Protein AF-T0RRF9-F1 (afdb_monomer)

Structure (mmCIF, N/CA/C/O backbone):
data_AF-T0RRF9-F1
#
_entry.id   AF-T0RRF9-F1
#
loop_
_atom_site.group_PDB
_atom_site.id
_atom_site.type_symbol
_atom_site.label_atom_id
_atom_site.label_alt_id
_atom_site.label_comp_id
_atom_site.label_asym_id
_atom_site.label_entity_id
_atom_site.label_seq_id
_atom_site.pdbx_PDB_ins_code
_atom_site.Cartn_x
_atom_site.Cartn_y
_atom_site.Cartn_z
_atom_site.occupancy
_atom_site.B_iso_or_equiv
_atom_site.auth_seq_id
_atom_site.auth_comp_id
_atom_site.auth_asym_id
_atom_site.auth_atom_id
_atom_site.pdbx_PDB_model_num
ATOM 1 N N . MET A 1 1 ? 44.063 -7.168 -18.906 1.00 53.38 1 MET A N 1
ATOM 2 C CA . MET A 1 1 ? 43.928 -6.660 -17.525 1.00 53.38 1 MET A CA 1
ATOM 3 C C . MET A 1 1 ? 43.542 -5.184 -17.446 1.00 53.38 1 MET A C 1
ATOM 5 O O . MET A 1 1 ? 42.476 -4.921 -16.920 1.00 53.38 1 MET A O 1
ATOM 9 N N . TYR A 1 2 ? 44.285 -4.214 -18.003 1.00 51.31 2 TYR A N 1
ATOM 10 C CA . TYR A 1 2 ? 43.822 -2.803 -18.000 1.00 51.31 2 TYR A CA 1
ATOM 11 C C . TYR A 1 2 ? 42.617 -2.518 -18.924 1.00 51.31 2 TYR A C 1
ATOM 13 O O . TYR A 1 2 ? 41.850 -1.590 -18.680 1.00 51.31 2 TYR A O 1
ATOM 21 N N . ARG A 1 3 ? 42.414 -3.337 -19.964 1.00 52.84 3 ARG A N 1
ATOM 22 C CA . ARG A 1 3 ? 41.321 -3.188 -20.942 1.00 52.84 3 ARG A CA 1
ATOM 23 C C . ARG A 1 3 ? 39.944 -3.579 -20.382 1.00 52.84 3 ARG A C 1
ATOM 25 O O . ARG A 1 3 ? 38.943 -2.999 -20.783 1.00 52.84 3 ARG A O 1
ATOM 32 N N . ASP A 1 4 ? 39.905 -4.495 -19.416 1.00 58.00 4 ASP A N 1
ATOM 33 C CA . ASP A 1 4 ? 38.660 -4.997 -18.815 1.00 58.00 4 ASP A CA 1
ATOM 34 C C . ASP A 1 4 ? 38.106 -4.025 -17.763 1.00 58.00 4 ASP A C 1
ATOM 36 O O . ASP A 1 4 ? 36.900 -3.882 -17.598 1.00 58.00 4 ASP A O 1
ATOM 40 N N . ILE A 1 5 ? 38.991 -3.271 -17.109 1.00 55.78 5 ILE A N 1
ATOM 41 C CA . ILE A 1 5 ? 38.645 -2.256 -16.105 1.00 55.78 5 ILE A CA 1
ATOM 42 C C . ILE A 1 5 ? 37.980 -1.041 -16.759 1.00 55.78 5 ILE A C 1
ATOM 44 O O . ILE A 1 5 ? 37.039 -0.480 -16.203 1.00 55.78 5 ILE A O 1
ATOM 48 N N . ALA A 1 6 ? 38.417 -0.665 -17.964 1.00 54.97 6 ALA A N 1
ATOM 49 C CA . ALA A 1 6 ? 37.750 0.364 -18.758 1.00 54.97 6 ALA A CA 1
ATOM 50 C C . ALA A 1 6 ? 36.332 -0.071 -19.172 1.00 54.97 6 ALA A C 1
ATOM 52 O O . ALA A 1 6 ? 35.403 0.723 -19.097 1.00 54.97 6 ALA A O 1
ATOM 53 N N . LEU A 1 7 ? 36.157 -1.350 -19.517 1.00 53.75 7 LEU A N 1
ATOM 54 C CA . LEU A 1 7 ? 34.867 -1.943 -19.88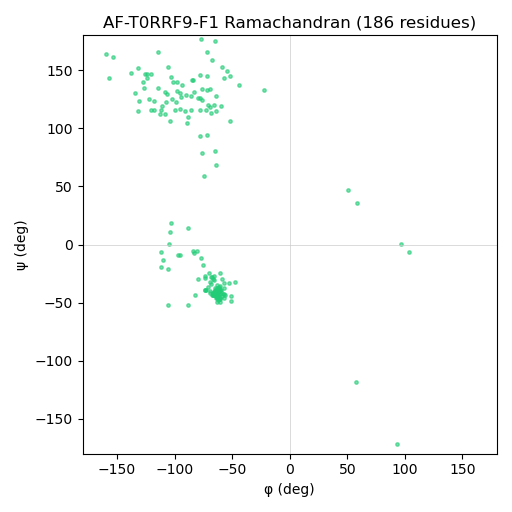7 1.00 53.75 7 LEU A CA 1
ATOM 55 C C . LEU A 1 7 ? 33.907 -2.046 -18.686 1.00 53.75 7 LEU A C 1
ATOM 57 O O . LEU A 1 7 ? 32.696 -1.907 -18.837 1.00 53.75 7 LEU A O 1
ATOM 61 N N . LEU A 1 8 ? 34.447 -2.247 -17.481 1.00 56.12 8 LEU A N 1
ATOM 62 C CA . LEU A 1 8 ? 33.684 -2.217 -16.230 1.00 56.12 8 LEU A CA 1
ATOM 63 C C . LEU A 1 8 ? 33.287 -0.790 -15.827 1.00 56.12 8 LEU A C 1
ATOM 65 O O . LEU A 1 8 ? 32.153 -0.586 -15.397 1.00 56.12 8 LEU A O 1
ATOM 69 N N . LYS A 1 9 ? 34.168 0.202 -16.023 1.00 54.50 9 LYS A N 1
ATOM 70 C CA . LYS A 1 9 ? 33.823 1.625 -15.849 1.00 54.50 9 LYS A CA 1
ATOM 71 C C . LYS A 1 9 ? 32.730 2.075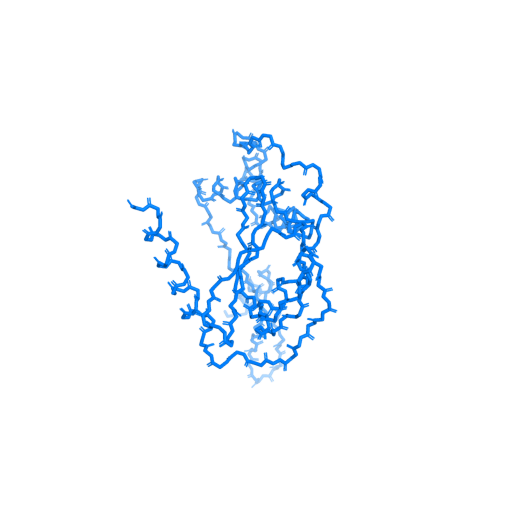 -16.822 1.00 54.50 9 LYS A C 1
ATOM 73 O O . LYS A 1 9 ? 31.814 2.776 -16.409 1.00 54.50 9 LYS A O 1
ATOM 78 N N . ASP A 1 10 ? 32.788 1.626 -18.076 1.00 51.16 10 ASP A N 1
ATOM 79 C CA . ASP A 1 10 ? 31.794 1.946 -19.115 1.00 51.16 10 ASP A CA 1
ATOM 80 C C . ASP A 1 10 ? 30.402 1.357 -18.804 1.00 51.16 10 ASP A C 1
ATOM 82 O O . ASP A 1 10 ? 29.373 1.926 -19.154 1.00 51.16 10 ASP A O 1
ATOM 86 N N . LYS A 1 11 ? 30.358 0.256 -18.040 1.00 50.25 11 LYS A N 1
ATOM 87 C CA . LYS A 1 11 ? 29.130 -0.345 -17.487 1.00 50.25 11 LYS A CA 1
ATOM 88 C C . LYS A 1 11 ? 28.725 0.215 -16.115 1.00 50.25 11 LYS A C 1
ATOM 90 O O . LYS A 1 11 ? 27.877 -0.367 -15.442 1.00 50.25 11 LYS A O 1
ATOM 95 N N . GLY A 1 12 ? 29.316 1.340 -15.711 1.00 45.75 12 GLY A N 1
ATOM 96 C CA . GLY A 1 12 ? 28.919 2.115 -14.539 1.00 45.75 12 GLY A CA 1
ATOM 97 C C . GLY A 1 12 ? 29.719 1.851 -13.263 1.00 45.75 12 GLY A C 1
ATOM 98 O O . GLY A 1 12 ? 29.451 2.500 -12.260 1.00 45.75 12 GLY A O 1
ATOM 99 N N . ALA A 1 13 ? 30.715 0.960 -13.253 1.00 52.38 13 ALA A N 1
ATOM 100 C CA . ALA A 1 13 ? 31.482 0.701 -12.035 1.00 52.38 13 ALA A CA 1
ATOM 101 C C . ALA A 1 13 ? 32.359 1.911 -11.648 1.00 52.38 13 ALA A C 1
ATOM 103 O O . ALA A 1 13 ? 33.286 2.287 -12.370 1.00 52.38 13 ALA A O 1
ATOM 104 N N . GLU A 1 14 ? 32.115 2.499 -10.474 1.00 46.28 14 GLU A N 1
ATOM 105 C CA . GLU A 1 14 ? 32.962 3.557 -9.916 1.00 46.28 14 GLU A CA 1
ATOM 106 C C . GLU A 1 14 ? 34.231 2.933 -9.309 1.00 46.28 14 GLU A C 1
ATOM 108 O O . GLU A 1 14 ? 34.246 2.452 -8.177 1.00 46.28 14 GLU A O 1
ATOM 113 N N . ILE A 1 15 ? 35.297 2.876 -10.112 1.00 54.97 15 ILE A N 1
ATOM 114 C CA . ILE A 1 15 ? 36.574 2.263 -9.726 1.00 54.97 15 ILE A CA 1
ATOM 115 C C . ILE A 1 15 ? 37.596 3.366 -9.417 1.00 54.97 15 ILE A C 1
ATOM 117 O O . ILE A 1 15 ? 38.134 4.002 -10.336 1.00 54.97 15 ILE A O 1
ATOM 121 N N . ILE A 1 16 ? 37.887 3.562 -8.128 1.00 54.44 16 ILE A N 1
ATOM 122 C CA . ILE A 1 16 ? 39.030 4.348 -7.638 1.00 54.44 16 ILE A CA 1
ATOM 123 C C . ILE A 1 16 ? 40.210 3.383 -7.481 1.00 54.44 16 ILE A C 1
ATOM 125 O O . ILE A 1 16 ? 40.060 2.320 -6.881 1.00 54.44 16 ILE A O 1
ATOM 129 N N . GLY A 1 17 ? 41.366 3.722 -8.053 1.00 52.41 17 GLY A N 1
ATOM 130 C CA . GLY A 1 17 ? 42.575 2.906 -7.954 1.00 52.41 17 GLY A CA 1
ATOM 131 C C . GLY A 1 17 ? 43.768 3.759 -7.550 1.00 52.41 17 GLY A C 1
ATOM 132 O O . GLY A 1 17 ? 44.080 4.724 -8.244 1.00 52.41 17 GLY A O 1
ATOM 133 N N . GLU A 1 18 ? 44.434 3.385 -6.458 1.00 45.47 18 GLU A N 1
ATOM 134 C CA . GLU A 1 18 ? 45.764 3.886 -6.102 1.00 45.47 18 GLU A CA 1
ATOM 135 C C . GLU A 1 18 ? 46.832 2.843 -6.476 1.00 45.47 18 GLU A C 1
ATOM 137 O O . GLU A 1 18 ? 46.605 1.637 -6.299 1.00 45.47 18 GLU A O 1
ATOM 142 N N . PRO A 1 19 ? 47.998 3.263 -7.004 1.00 41.81 19 PRO A N 1
ATOM 143 C CA . PRO A 1 19 ? 49.066 2.335 -7.361 1.00 41.81 19 PRO A CA 1
ATOM 144 C C . PRO A 1 19 ? 49.539 1.541 -6.132 1.00 41.81 19 PRO A C 1
ATOM 146 O O . PRO A 1 19 ? 50.029 2.119 -5.170 1.00 41.81 19 PRO A O 1
ATOM 149 N N . GLY A 1 20 ? 49.413 0.210 -6.178 1.00 53.25 20 GLY A N 1
ATOM 150 C CA . GLY A 1 20 ? 49.949 -0.705 -5.159 1.00 53.25 20 GLY A CA 1
ATOM 151 C C . GLY A 1 20 ? 48.943 -1.294 -4.159 1.00 53.25 20 GLY A C 1
ATOM 152 O O . GLY A 1 20 ? 49.333 -2.181 -3.408 1.00 53.25 20 GLY A O 1
ATOM 153 N N . ILE A 1 21 ? 47.669 -0.872 -4.164 1.00 55.94 21 ILE A N 1
ATOM 154 C CA . ILE A 1 21 ? 46.658 -1.327 -3.175 1.00 55.94 21 ILE A CA 1
ATOM 155 C C . ILE A 1 21 ? 45.547 -2.203 -3.801 1.00 55.94 21 ILE A C 1
ATOM 157 O O . ILE A 1 21 ? 44.915 -2.999 -3.109 1.00 55.94 21 ILE A O 1
ATOM 161 N N . GLY A 1 22 ? 45.348 -2.146 -5.122 1.00 58.69 22 GLY A N 1
ATOM 162 C CA . GLY A 1 22 ? 44.283 -2.882 -5.819 1.00 58.69 22 GLY A CA 1
ATOM 163 C C . GLY A 1 22 ? 43.001 -2.058 -5.998 1.00 58.69 22 GLY A C 1
ATOM 164 O O . GLY A 1 22 ? 42.993 -0.849 -5.781 1.00 58.69 22 GLY A O 1
ATOM 165 N N . TYR A 1 23 ? 41.923 -2.698 -6.461 1.00 56.12 23 TYR A N 1
ATOM 166 C CA . TYR A 1 23 ? 40.653 -2.042 -6.799 1.00 56.12 23 TYR A CA 1
ATOM 167 C C . TYR A 1 23 ? 39.573 -2.380 -5.766 1.00 56.12 23 TYR A C 1
ATOM 169 O O . TYR A 1 23 ? 39.358 -3.554 -5.470 1.00 56.12 23 TYR A O 1
ATOM 177 N N . ILE A 1 24 ? 38.863 -1.370 -5.252 1.00 52.16 24 ILE A N 1
ATOM 178 C CA . ILE A 1 24 ? 37.736 -1.554 -4.323 1.00 52.16 24 ILE A CA 1
ATOM 179 C C . ILE A 1 24 ? 36.443 -1.165 -5.039 1.00 52.16 24 ILE A C 1
ATOM 181 O O . ILE A 1 24 ? 36.277 -0.021 -5.459 1.00 52.16 24 ILE A O 1
ATOM 185 N N . LEU A 1 25 ? 35.521 -2.119 -5.162 1.00 49.06 25 LEU A N 1
ATOM 186 C CA . LEU A 1 25 ? 34.180 -1.898 -5.698 1.00 49.06 25 LEU A CA 1
ATOM 187 C C . LEU A 1 25 ? 33.248 -1.548 -4.529 1.00 49.06 25 LEU A C 1
ATOM 189 O O . LEU A 1 25 ? 33.045 -2.370 -3.635 1.00 49.06 25 LEU A O 1
ATOM 193 N N . ARG A 1 26 ? 32.704 -0.325 -4.489 1.00 47.69 26 ARG A N 1
ATOM 194 C CA . ARG A 1 26 ? 31.699 0.041 -3.475 1.00 47.69 26 ARG A CA 1
ATOM 195 C C . ARG A 1 26 ? 30.345 -0.577 -3.852 1.00 47.69 26 ARG A C 1
ATOM 197 O O . ARG A 1 26 ? 29.937 -0.443 -5.005 1.00 47.69 26 ARG A O 1
ATOM 204 N N . PRO A 1 27 ? 29.616 -1.215 -2.921 1.00 39.84 27 PRO A N 1
ATOM 205 C CA . PRO A 1 27 ? 28.278 -1.721 -3.200 1.00 39.84 27 PRO A CA 1
ATOM 206 C C . PRO A 1 27 ? 27.285 -0.554 -3.314 1.00 39.84 27 PRO A C 1
ATOM 208 O O . PRO A 1 27 ? 26.746 -0.068 -2.324 1.00 39.84 27 PRO A O 1
ATOM 211 N N . GLY A 1 28 ? 27.055 -0.096 -4.542 1.00 46.06 28 GLY A N 1
ATOM 212 C CA . GLY A 1 28 ? 25.814 0.552 -4.962 1.00 46.06 28 GLY A CA 1
ATOM 213 C C . GLY A 1 28 ? 25.001 -0.454 -5.776 1.00 46.06 28 GLY A C 1
ATOM 214 O O . GLY A 1 28 ? 25.589 -1.281 -6.471 1.00 46.06 28 GLY A O 1
ATOM 215 N N . PHE A 1 29 ? 23.670 -0.440 -5.662 1.00 44.12 29 PHE A N 1
ATOM 216 C CA . PHE A 1 29 ? 22.775 -1.362 -6.374 1.00 44.12 29 PHE A CA 1
ATOM 217 C C . PHE A 1 29 ? 22.840 -1.138 -7.895 1.00 44.12 29 PHE A C 1
ATOM 219 O O . PHE A 1 29 ? 21.978 -0.482 -8.476 1.00 44.12 29 PHE A O 1
ATOM 226 N N . PHE A 1 30 ? 23.860 -1.685 -8.551 1.00 43.12 30 PHE A N 1
ATOM 227 C CA . PHE A 1 30 ? 23.841 -1.890 -9.990 1.00 43.12 30 PHE A CA 1
ATOM 228 C C . PHE A 1 30 ? 22.887 -3.037 -10.270 1.00 43.12 30 PHE A C 1
ATOM 230 O O . PHE A 1 30 ? 23.112 -4.169 -9.843 1.00 43.12 30 PHE A O 1
ATOM 237 N N . ILE A 1 31 ? 21.803 -2.734 -10.975 1.00 44.03 31 ILE A N 1
ATOM 238 C CA . ILE A 1 31 ? 20.982 -3.767 -11.586 1.00 44.03 31 ILE A CA 1
ATOM 239 C C . ILE A 1 31 ? 21.858 -4.358 -12.706 1.00 44.03 31 ILE A C 1
ATOM 241 O O . ILE A 1 31 ? 22.194 -3.617 -13.634 1.00 44.03 31 ILE A O 1
ATOM 245 N N . PRO A 1 32 ? 22.306 -5.631 -12.623 1.00 52.25 32 PRO A N 1
ATOM 246 C CA . PRO A 1 32 ? 22.996 -6.265 -13.747 1.00 52.25 32 PRO A CA 1
ATOM 247 C C . PRO A 1 32 ? 22.096 -6.151 -14.983 1.00 52.25 32 PRO A C 1
ATOM 249 O O . PRO A 1 32 ? 20.881 -6.122 -14.800 1.00 52.25 32 PRO A O 1
ATOM 252 N N . PRO A 1 33 ? 22.627 -6.061 -16.217 1.00 56.31 33 PRO A N 1
ATOM 253 C CA . PRO A 1 33 ? 21.786 -5.931 -17.406 1.00 56.31 33 PRO A CA 1
ATOM 254 C C . PRO A 1 33 ? 20.729 -7.042 -17.407 1.00 56.31 33 PRO A C 1
ATOM 256 O O . PRO A 1 33 ? 21.054 -8.216 -17.590 1.00 56.31 33 PRO A O 1
ATOM 259 N N . LEU A 1 34 ? 19.481 -6.667 -17.111 1.00 63.69 34 LEU A N 1
ATOM 260 C CA . LEU A 1 34 ? 18.363 -7.594 -17.025 1.00 63.69 34 LEU A CA 1
ATOM 261 C C . LEU A 1 34 ? 17.937 -7.900 -18.454 1.00 63.69 34 LEU A C 1
ATOM 263 O O . LEU A 1 34 ? 17.516 -7.011 -19.194 1.00 63.69 34 LEU A O 1
ATOM 267 N N . MET A 1 35 ? 18.092 -9.158 -18.847 1.00 68.81 35 MET A N 1
ATOM 268 C CA . MET A 1 35 ? 17.554 -9.667 -20.099 1.00 68.81 35 MET A CA 1
ATOM 269 C C . MET A 1 35 ? 16.145 -10.163 -19.801 1.00 68.81 35 MET A C 1
ATOM 271 O O . MET A 1 35 ? 16.000 -11.204 -19.168 1.00 68.81 35 MET A O 1
ATOM 275 N N . PHE A 1 36 ? 15.135 -9.402 -20.220 1.00 78.69 36 PHE A N 1
ATOM 276 C CA . PHE A 1 36 ? 13.741 -9.825 -20.137 1.00 78.69 36 PHE A CA 1
ATOM 277 C C . PHE A 1 36 ? 13.314 -10.491 -21.444 1.00 78.69 36 PHE A C 1
ATOM 279 O O . PHE A 1 36 ? 13.629 -9.988 -22.528 1.00 78.69 36 PHE A O 1
ATOM 286 N N . ASN A 1 37 ? 12.585 -11.597 -21.350 1.00 82.25 37 ASN A N 1
ATOM 287 C CA . ASN A 1 37 ? 11.832 -12.128 -22.483 1.00 82.25 37 ASN A CA 1
ATOM 288 C C . ASN A 1 37 ? 10.541 -11.314 -22.716 1.00 82.25 37 ASN A C 1
ATOM 290 O O . ASN A 1 37 ? 10.245 -10.360 -21.991 1.00 82.25 37 ASN A O 1
ATOM 294 N N . GLN A 1 38 ? 9.786 -11.654 -23.762 1.00 79.44 38 GLN A N 1
ATOM 295 C CA . GLN A 1 38 ? 8.591 -10.894 -24.131 1.00 79.44 38 GLN A CA 1
ATOM 296 C C . GLN A 1 38 ? 7.502 -10.989 -23.054 1.00 79.44 38 GLN A C 1
ATOM 298 O O . GLN A 1 38 ? 6.924 -9.972 -22.681 1.00 79.44 38 GLN A O 1
ATOM 303 N N . GLU A 1 39 ? 7.260 -12.181 -22.513 1.00 83.44 39 GLU A N 1
ATOM 304 C CA . GLU A 1 39 ? 6.260 -12.421 -21.475 1.00 83.44 39 GLU A CA 1
ATOM 305 C C . GLU A 1 39 ? 6.583 -11.673 -20.170 1.00 83.44 39 GLU A C 1
ATOM 307 O O . GLU A 1 39 ? 5.689 -11.146 -19.508 1.00 83.44 39 GLU A O 1
ATOM 312 N N . GLU A 1 40 ? 7.862 -11.579 -19.805 1.00 86.88 40 GLU A N 1
ATOM 313 C CA . GLU A 1 40 ? 8.338 -10.817 -18.648 1.00 86.88 40 GLU A CA 1
ATOM 314 C C . GLU A 1 40 ? 8.129 -9.313 -18.841 1.00 86.88 40 GLU A C 1
ATOM 316 O O . GLU A 1 40 ? 7.674 -8.632 -17.919 1.00 86.88 40 GLU A O 1
ATOM 321 N N . LEU A 1 41 ? 8.409 -8.788 -20.038 1.00 83.81 41 LEU A N 1
ATOM 322 C CA . LEU A 1 41 ? 8.136 -7.387 -20.364 1.00 83.81 41 LEU A CA 1
ATOM 323 C C . LEU A 1 41 ? 6.639 -7.090 -20.318 1.00 83.81 41 LEU A C 1
ATOM 325 O O . LEU A 1 41 ? 6.234 -6.101 -19.705 1.00 83.81 41 LEU A O 1
ATOM 329 N N . ASP A 1 42 ? 5.822 -7.959 -20.906 1.00 84.69 42 ASP A N 1
ATOM 330 C CA . ASP A 1 42 ? 4.367 -7.843 -20.895 1.00 84.69 42 ASP A CA 1
ATOM 331 C C . ASP A 1 42 ? 3.823 -7.843 -19.456 1.00 84.69 42 ASP A C 1
ATOM 333 O O . ASP A 1 42 ? 3.011 -6.984 -19.094 1.00 84.69 42 ASP A O 1
ATOM 337 N N . ALA A 1 43 ? 4.326 -8.739 -18.599 1.00 89.69 43 ALA A N 1
ATOM 338 C CA . ALA A 1 43 ? 3.961 -8.808 -17.186 1.00 89.69 43 ALA A CA 1
ATOM 339 C C . ALA A 1 43 ? 4.360 -7.538 -16.415 1.00 89.69 43 ALA A C 1
ATOM 341 O O . ALA A 1 43 ? 3.564 -7.010 -15.632 1.00 89.69 43 ALA A O 1
ATOM 342 N N . ILE A 1 44 ? 5.565 -7.012 -16.654 1.00 89.31 44 ILE A N 1
ATOM 343 C CA . ILE A 1 44 ? 6.042 -5.768 -16.036 1.00 89.31 44 ILE A CA 1
ATOM 344 C C . ILE A 1 44 ? 5.176 -4.587 -16.473 1.00 89.31 44 ILE A C 1
ATOM 346 O O . ILE A 1 44 ? 4.716 -3.821 -15.626 1.00 89.31 44 ILE A O 1
ATOM 350 N N . VAL A 1 45 ? 4.928 -4.433 -17.776 1.00 87.56 45 VAL A N 1
ATOM 351 C CA . VAL A 1 45 ? 4.118 -3.333 -18.315 1.00 87.56 45 VAL A CA 1
ATOM 352 C C . VAL A 1 45 ? 2.701 -3.394 -17.750 1.00 87.56 45 VAL A C 1
ATOM 354 O O . VAL A 1 45 ? 2.197 -2.380 -17.263 1.00 87.56 45 VAL A O 1
ATOM 357 N N . LEU A 1 46 ? 2.075 -4.573 -17.748 1.00 90.25 46 LEU A N 1
ATOM 358 C CA . LEU A 1 46 ? 0.733 -4.757 -17.199 1.00 90.25 46 LEU A CA 1
ATOM 359 C C . LEU A 1 46 ? 0.689 -4.450 -15.693 1.00 90.25 46 LEU A C 1
ATOM 361 O O . LEU A 1 46 ? -0.212 -3.747 -15.234 1.00 90.25 46 LEU A O 1
ATOM 365 N N . GLY A 1 47 ? 1.682 -4.913 -14.930 1.00 92.50 47 GLY A N 1
ATOM 366 C CA . GLY A 1 47 ? 1.797 -4.646 -13.496 1.00 92.50 47 GLY A CA 1
ATOM 367 C C . GLY A 1 47 ? 1.996 -3.163 -13.178 1.00 92.50 47 GLY A C 1
ATOM 368 O O . GLY A 1 47 ? 1.319 -2.618 -12.306 1.00 92.50 47 GLY A O 1
ATOM 369 N N . LEU A 1 48 ? 2.868 -2.472 -13.916 1.00 92.12 48 LEU A N 1
ATOM 370 C CA . LEU A 1 48 ? 3.097 -1.035 -13.742 1.00 92.12 48 LEU A CA 1
ATOM 371 C C . LEU A 1 48 ? 1.859 -0.215 -14.106 1.00 92.12 48 LEU A C 1
ATOM 373 O O . LEU A 1 48 ? 1.513 0.697 -13.359 1.00 92.12 48 LEU A O 1
ATOM 377 N N . GLN A 1 49 ? 1.148 -0.564 -15.184 1.00 89.62 49 GLN A N 1
ATOM 378 C CA . GLN A 1 49 ? -0.140 0.057 -15.507 1.00 89.62 49 GLN A CA 1
ATOM 379 C C . GLN A 1 49 ? -1.170 -0.171 -14.395 1.00 89.62 49 GLN A C 1
ATOM 381 O O . GLN A 1 49 ? -1.930 0.738 -14.060 1.00 89.62 49 GLN A O 1
ATOM 386 N N . TRP A 1 50 ? -1.194 -1.364 -13.797 1.00 91.75 50 TRP A N 1
ATOM 387 C CA . TRP A 1 50 ? -2.110 -1.667 -12.703 1.00 91.75 50 TRP A CA 1
ATOM 388 C C . TRP A 1 50 ? -1.809 -0.802 -11.480 1.00 91.75 50 TRP A C 1
ATOM 390 O O . TRP A 1 50 ? -2.719 -0.194 -10.924 1.00 91.75 50 TRP A O 1
ATOM 400 N N . VAL A 1 51 ? -0.535 -0.670 -11.098 1.00 92.75 51 VAL A N 1
ATOM 401 C CA . VAL A 1 51 ? -0.120 0.217 -9.999 1.00 92.75 51 VAL A CA 1
ATOM 402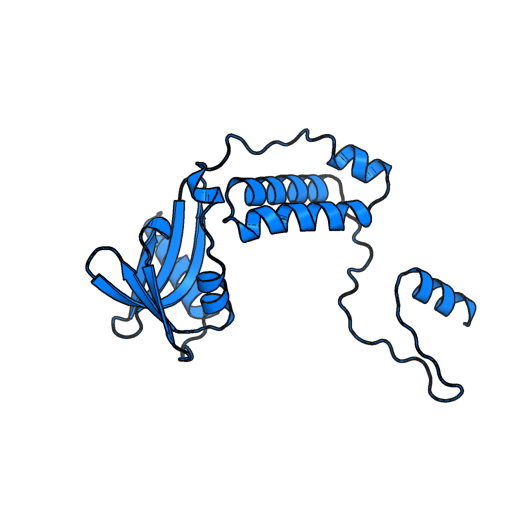 C C . VAL A 1 51 ? -0.401 1.679 -10.337 1.00 92.75 51 VAL A C 1
ATOM 404 O O . VAL A 1 51 ? -0.873 2.415 -9.475 1.00 92.75 51 VAL A O 1
ATOM 407 N N . GLN A 1 52 ? -0.180 2.103 -11.583 1.00 89.50 52 GLN A N 1
ATOM 408 C CA . GLN A 1 52 ? -0.508 3.455 -12.030 1.00 89.50 52 GLN A CA 1
ATOM 409 C C . GLN A 1 52 ? -1.987 3.770 -11.800 1.00 89.50 52 GLN A C 1
ATOM 411 O O . GLN A 1 52 ? -2.310 4.853 -11.313 1.00 89.50 52 GLN A O 1
ATOM 416 N N . GLN A 1 53 ? -2.868 2.818 -12.120 1.00 87.81 53 GLN A N 1
ATOM 417 C CA . GLN A 1 53 ? -4.308 3.008 -12.020 1.00 87.81 53 GLN A CA 1
ATOM 418 C C . GLN A 1 53 ? -4.858 2.795 -10.611 1.00 87.81 53 GLN A C 1
ATOM 420 O O . GLN A 1 53 ? -5.688 3.590 -10.197 1.00 87.81 53 GLN A O 1
ATOM 425 N N . TYR A 1 54 ? -4.432 1.759 -9.883 1.00 88.94 54 TYR A N 1
ATOM 426 C CA . TYR A 1 54 ? -5.054 1.319 -8.623 1.00 88.94 54 TYR A CA 1
ATOM 427 C C . TYR A 1 54 ? -4.199 1.569 -7.369 1.00 88.94 54 TYR A C 1
ATOM 429 O O . TYR A 1 54 ? -4.719 1.529 -6.246 1.00 88.94 54 TYR A O 1
ATOM 437 N N . GLY A 1 55 ? -2.912 1.887 -7.534 1.00 90.81 55 GLY A N 1
ATOM 438 C CA . GLY A 1 55 ? -2.023 2.332 -6.459 1.00 90.81 55 GLY A CA 1
ATOM 439 C C . GLY A 1 55 ? -2.410 3.703 -5.901 1.00 90.81 55 GLY A C 1
ATOM 440 O O . GLY A 1 55 ? -3.148 4.465 -6.525 1.00 90.81 55 GLY A O 1
ATOM 441 N N . ASP A 1 56 ? -1.976 3.997 -4.675 1.00 92.19 56 ASP A N 1
ATOM 442 C CA . ASP A 1 56 ? -2.128 5.328 -4.075 1.00 92.19 56 ASP A CA 1
ATOM 443 C C . ASP A 1 56 ? -1.173 6.333 -4.733 1.00 92.19 56 ASP A C 1
ATOM 445 O O . ASP A 1 56 ? -0.243 5.939 -5.437 1.00 92.19 56 ASP A O 1
ATOM 449 N N . ALA A 1 57 ? -1.384 7.630 -4.506 1.00 91.88 57 ALA A N 1
ATOM 450 C CA . ALA A 1 57 ? -0.751 8.690 -5.290 1.00 91.88 57 ALA A CA 1
ATOM 451 C C . ALA A 1 57 ? 0.791 8.552 -5.417 1.00 91.88 57 ALA A C 1
ATOM 453 O O . ALA A 1 57 ? 1.307 8.570 -6.544 1.00 91.88 57 ALA A O 1
ATOM 454 N N . PRO A 1 58 ? 1.549 8.326 -4.322 1.00 94.44 58 PRO A N 1
ATOM 455 C CA . PRO A 1 58 ? 2.980 8.029 -4.394 1.00 94.44 58 PRO A CA 1
ATOM 456 C C . PRO A 1 58 ? 3.341 6.802 -5.240 1.00 94.44 58 PRO A C 1
ATOM 458 O O . PRO A 1 58 ? 4.311 6.859 -5.997 1.00 94.44 58 PRO A O 1
ATOM 461 N N . LEU A 1 59 ? 2.596 5.695 -5.134 1.00 94.00 59 LEU A N 1
ATOM 462 C CA . LEU A 1 59 ? 2.875 4.470 -5.892 1.00 94.00 59 LEU A CA 1
ATOM 463 C C . LEU A 1 59 ? 2.520 4.629 -7.370 1.00 94.00 59 LEU A C 1
ATOM 465 O O . LEU A 1 59 ? 3.300 4.214 -8.228 1.00 94.00 59 LEU A O 1
ATOM 469 N N . SER A 1 60 ? 1.415 5.307 -7.682 1.00 91.88 60 SER A N 1
ATOM 470 C CA . SER A 1 60 ? 1.056 5.657 -9.056 1.00 91.88 60 SER A CA 1
ATOM 471 C C . SER A 1 60 ? 2.152 6.490 -9.720 1.00 91.88 60 SER A C 1
ATOM 473 O O . SER A 1 60 ? 2.543 6.203 -10.852 1.00 91.88 60 SER A O 1
ATOM 475 N N . LYS A 1 61 ? 2.731 7.468 -9.012 1.00 92.50 61 LYS A N 1
ATOM 476 C CA . LYS A 1 61 ? 3.885 8.235 -9.510 1.00 92.50 61 LYS A CA 1
ATOM 477 C C . LYS A 1 61 ? 5.146 7.374 -9.627 1.00 92.50 61 LYS A C 1
ATOM 479 O O . LYS A 1 61 ? 5.857 7.450 -10.628 1.00 92.50 61 LYS A O 1
ATOM 484 N N . ALA A 1 62 ? 5.423 6.535 -8.630 1.00 94.12 62 ALA A N 1
ATOM 485 C CA . ALA A 1 62 ? 6.573 5.637 -8.646 1.00 94.12 62 ALA A CA 1
ATOM 486 C C . ALA A 1 62 ? 6.523 4.651 -9.824 1.00 94.12 62 ALA A C 1
ATOM 488 O O . ALA A 1 62 ? 7.565 4.389 -10.417 1.00 94.12 62 ALA A O 1
ATOM 489 N N . SER A 1 63 ? 5.338 4.167 -10.214 1.00 92.69 63 SER A N 1
ATOM 490 C CA . SER A 1 63 ? 5.175 3.261 -11.360 1.00 92.69 63 SER A CA 1
ATOM 491 C C . SER A 1 63 ? 5.669 3.876 -12.676 1.00 92.69 63 SER A C 1
ATOM 493 O O . SER A 1 63 ? 6.382 3.220 -13.431 1.00 92.69 63 SER A O 1
ATOM 495 N N . GLN A 1 64 ? 5.393 5.165 -12.903 1.00 89.75 64 GLN A N 1
ATOM 496 C CA . GLN A 1 64 ? 5.866 5.901 -14.079 1.00 89.75 64 GLN A CA 1
ATOM 497 C C . GLN A 1 64 ? 7.386 6.065 -14.049 1.00 89.75 64 GLN A C 1
ATOM 499 O O . GLN A 1 64 ? 8.058 5.845 -15.051 1.00 89.75 64 GLN A O 1
ATOM 504 N N . ASN A 1 65 ? 7.946 6.375 -12.876 1.00 91.38 65 ASN A N 1
ATOM 505 C CA . ASN A 1 65 ? 9.395 6.482 -12.710 1.00 91.38 65 ASN A CA 1
ATOM 506 C C . ASN A 1 65 ? 10.101 5.144 -12.969 1.00 91.38 65 ASN A C 1
ATOM 508 O O . ASN A 1 65 ? 11.172 5.121 -13.571 1.00 91.38 65 ASN A O 1
ATOM 512 N N . VAL A 1 66 ? 9.521 4.031 -12.508 1.00 91.00 66 VAL A N 1
ATOM 513 C CA . VAL A 1 66 ? 10.050 2.686 -12.771 1.00 91.00 66 VAL A CA 1
ATOM 514 C C . VAL A 1 66 ? 9.977 2.372 -14.263 1.00 91.00 66 VAL A C 1
ATOM 516 O O . VAL A 1 66 ? 10.967 1.904 -14.817 1.00 91.00 66 VAL A O 1
ATOM 519 N N . PHE A 1 67 ? 8.867 2.697 -14.930 1.00 87.50 67 PHE A N 1
ATOM 520 C CA . PHE A 1 67 ? 8.730 2.517 -16.375 1.00 87.50 67 PHE A CA 1
ATOM 521 C C . PHE A 1 67 ? 9.823 3.261 -17.160 1.00 87.50 67 PHE A C 1
ATOM 523 O O . PHE A 1 67 ? 10.466 2.664 -18.026 1.00 87.50 67 PHE A O 1
ATOM 530 N N . SER A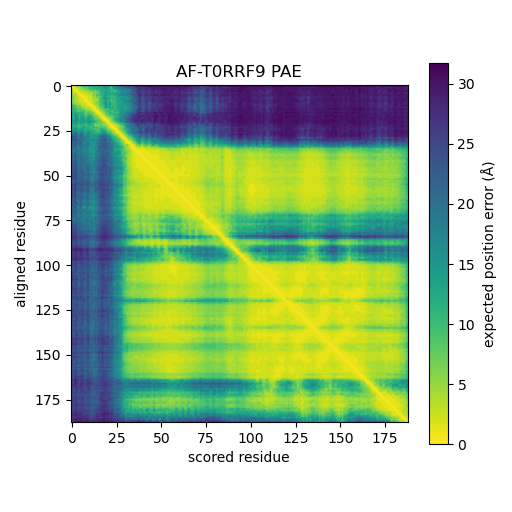 1 68 ? 10.091 4.528 -16.821 1.00 86.44 68 SER A N 1
ATOM 531 C CA . SER A 1 68 ? 11.165 5.308 -17.452 1.00 86.44 68 SER A CA 1
ATOM 532 C C . SER A 1 68 ? 12.540 4.677 -17.227 1.00 86.44 68 SER A C 1
ATOM 534 O O . SER A 1 68 ? 13.278 4.468 -18.185 1.00 86.44 68 SER A O 1
ATOM 536 N N . LYS A 1 69 ? 12.854 4.282 -15.985 1.00 86.06 69 LYS A N 1
ATOM 537 C CA . LYS A 1 69 ? 14.139 3.645 -15.644 1.00 86.06 69 LYS A CA 1
ATOM 538 C C . LYS A 1 69 ? 14.360 2.319 -16.372 1.00 86.06 69 LYS A C 1
ATOM 540 O O . LYS A 1 69 ? 15.471 2.044 -16.809 1.00 86.06 69 LYS A O 1
ATOM 545 N N . ILE A 1 70 ? 13.317 1.497 -16.506 1.00 83.69 70 ILE A N 1
ATOM 546 C CA . ILE A 1 70 ? 13.398 0.236 -17.257 1.00 83.69 70 ILE A CA 1
ATOM 547 C C . ILE A 1 70 ? 13.615 0.531 -18.743 1.00 83.69 70 ILE A C 1
ATOM 549 O O . ILE A 1 70 ? 14.477 -0.078 -19.368 1.00 83.69 70 ILE A O 1
ATOM 553 N N . SER A 1 71 ? 12.890 1.505 -19.295 1.00 81.31 71 SER A N 1
ATOM 554 C CA . SER A 1 71 ? 13.005 1.880 -20.709 1.00 81.31 71 SER A CA 1
ATOM 555 C C . SER A 1 71 ? 14.396 2.414 -21.072 1.00 81.31 71 SER A C 1
ATOM 557 O O . SER A 1 71 ? 14.884 2.141 -22.164 1.00 81.31 71 SER A O 1
ATOM 559 N N . GLU A 1 72 ? 15.059 3.139 -20.168 1.00 82.44 72 GLU A N 1
ATOM 560 C CA . GLU A 1 72 ? 16.427 3.648 -20.364 1.00 82.44 72 GLU A CA 1
ATOM 561 C C . GLU A 1 72 ? 17.480 2.532 -20.458 1.00 82.44 72 GLU A C 1
ATOM 563 O O . GLU A 1 72 ? 18.477 2.684 -21.164 1.00 82.44 72 GLU A O 1
ATOM 568 N N . GLY A 1 73 ? 17.259 1.405 -19.775 1.00 77.75 73 GLY A N 1
ATOM 569 C CA . GLY A 1 73 ? 18.180 0.266 -19.761 1.00 77.75 73 GLY A CA 1
ATOM 570 C C . GLY A 1 73 ? 18.024 -0.709 -20.933 1.00 77.75 73 GLY A C 1
ATOM 571 O O . GLY A 1 73 ? 18.819 -1.643 -21.047 1.00 77.75 73 GLY A O 1
ATOM 572 N N . LEU A 1 74 ? 17.016 -0.528 -21.794 1.00 75.25 74 LEU A N 1
ATOM 573 C CA . LEU A 1 74 ? 16.655 -1.488 -22.840 1.00 75.25 74 LEU A CA 1
ATOM 574 C C . LEU A 1 74 ? 17.067 -1.035 -24.253 1.00 75.25 74 LEU A C 1
ATOM 576 O O . LEU A 1 74 ? 17.110 0.162 -24.553 1.00 75.25 74 LEU A O 1
ATOM 580 N N . PRO A 1 75 ? 17.323 -1.978 -25.184 1.00 75.38 75 PRO A N 1
ATOM 581 C CA . PRO A 1 75 ? 17.551 -1.651 -26.588 1.00 75.38 75 PRO A CA 1
ATOM 582 C C . PRO A 1 75 ? 16.370 -0.880 -27.195 1.00 75.38 75 PRO A C 1
ATOM 584 O O . PRO A 1 75 ? 15.207 -1.197 -26.944 1.00 75.38 75 PRO A O 1
ATOM 587 N N . LYS A 1 76 ? 16.647 0.082 -28.086 1.00 72.25 76 LYS A N 1
ATOM 588 C CA . LYS A 1 76 ? 15.617 0.944 -28.712 1.00 72.25 76 LYS A CA 1
ATOM 589 C C . LYS A 1 76 ? 14.465 0.171 -29.370 1.00 72.25 76 LYS A C 1
ATOM 591 O O . LYS A 1 76 ? 13.336 0.657 -29.375 1.00 72.25 76 LYS A O 1
ATOM 596 N N . ASN A 1 77 ? 14.740 -1.007 -29.934 1.00 70.44 77 ASN A N 1
ATOM 597 C CA . ASN A 1 77 ? 13.715 -1.850 -30.553 1.00 70.44 77 ASN A CA 1
ATOM 598 C C . ASN A 1 77 ? 12.763 -2.437 -29.501 1.00 70.44 77 ASN A C 1
ATOM 600 O O . ASN A 1 77 ? 11.554 -2.377 -29.683 1.00 70.44 77 ASN A O 1
ATOM 604 N N . THR A 1 78 ? 13.294 -2.895 -28.367 1.00 71.44 78 THR A N 1
ATOM 605 C CA . THR A 1 78 ? 12.514 -3.401 -27.229 1.00 71.44 78 THR A CA 1
ATOM 606 C C . THR A 1 78 ? 11.656 -2.302 -26.600 1.00 71.44 78 THR A C 1
ATOM 608 O O . THR A 1 78 ? 10.483 -2.520 -26.323 1.00 71.44 78 THR A O 1
ATOM 611 N N . VAL A 1 79 ? 12.192 -1.083 -26.460 1.00 69.88 79 VAL A N 1
ATOM 612 C CA . VAL A 1 79 ? 11.433 0.077 -25.953 1.00 69.88 79 VAL A CA 1
ATOM 613 C C . VAL A 1 79 ? 10.252 0.426 -26.865 1.00 69.88 79 VAL A C 1
ATOM 615 O O . VAL A 1 79 ? 9.179 0.793 -26.387 1.00 69.88 79 VAL A O 1
ATOM 618 N N . LYS A 1 80 ? 10.414 0.313 -28.190 1.00 70.25 80 LYS A N 1
ATOM 619 C CA . LYS A 1 80 ? 9.306 0.522 -29.136 1.00 70.25 80 LYS A CA 1
ATOM 620 C C . LYS A 1 80 ? 8.206 -0.524 -28.972 1.00 70.25 80 LYS A C 1
ATOM 622 O O . LYS A 1 80 ? 7.039 -0.149 -29.026 1.00 70.25 80 LYS A O 1
ATOM 627 N N . GLU A 1 81 ? 8.565 -1.784 -28.749 1.00 70.50 81 GLU A N 1
ATOM 628 C CA . GLU A 1 81 ? 7.598 -2.860 -28.502 1.00 70.50 81 GLU A CA 1
ATOM 629 C C . GLU A 1 81 ? 6.902 -2.696 -27.141 1.00 70.50 81 GLU A C 1
ATOM 631 O O . GLU A 1 81 ? 5.683 -2.776 -27.080 1.00 70.50 81 GLU A O 1
ATOM 636 N N . MET A 1 82 ? 7.612 -2.300 -26.078 1.00 71.25 82 MET A N 1
ATOM 637 C CA . MET A 1 82 ? 6.978 -1.957 -24.791 1.00 71.25 82 MET A CA 1
ATOM 638 C C . MET A 1 82 ? 5.995 -0.779 -24.894 1.00 71.25 82 MET A C 1
ATOM 640 O O . MET A 1 82 ? 4.953 -0.767 -24.241 1.00 71.25 82 MET A O 1
ATOM 644 N N . ASN A 1 83 ? 6.321 0.230 -25.710 1.00 65.44 83 ASN A N 1
ATOM 645 C CA . ASN A 1 83 ? 5.449 1.384 -25.954 1.00 65.44 83 ASN A CA 1
ATOM 646 C C . ASN A 1 83 ? 4.267 1.057 -26.877 1.00 65.44 83 ASN A C 1
ATOM 648 O O . ASN A 1 83 ? 3.284 1.804 -26.915 1.00 65.44 83 ASN A O 1
ATOM 652 N N . ARG A 1 84 ? 4.328 -0.052 -27.621 1.00 67.50 84 ARG A N 1
ATOM 653 C CA . ARG A 1 84 ? 3.174 -0.622 -28.318 1.00 67.50 84 ARG A CA 1
ATOM 654 C C . ARG A 1 84 ? 2.318 -1.333 -27.278 1.00 67.50 84 ARG A C 1
ATOM 656 O O . ARG A 1 84 ? 2.360 -2.542 -27.127 1.00 67.50 84 ARG A O 1
ATOM 663 N N . LEU A 1 85 ? 1.544 -0.532 -26.547 1.00 60.91 85 LEU A N 1
ATOM 664 C CA . LEU A 1 85 ? 0.635 -0.930 -25.469 1.00 60.91 85 LEU A CA 1
ATOM 665 C C . LEU A 1 85 ? -0.516 -1.818 -25.994 1.00 60.91 85 LEU A C 1
ATOM 667 O O . LEU A 1 85 ? -1.668 -1.374 -26.039 1.00 60.91 85 LEU A O 1
ATOM 671 N N . THR A 1 86 ? -0.207 -3.043 -26.426 1.00 66.88 86 THR A N 1
ATOM 672 C CA . THR A 1 86 ? -1.173 -4.090 -26.799 1.00 66.88 86 THR A CA 1
ATOM 673 C C . THR A 1 86 ? -1.954 -4.565 -25.577 1.00 66.88 86 THR A C 1
ATOM 675 O O . THR A 1 86 ? -3.130 -4.903 -25.687 1.00 66.88 86 THR A O 1
ATOM 678 N N . LEU A 1 87 ? -1.326 -4.508 -24.400 1.00 78.75 87 LEU A N 1
ATOM 679 C CA . LEU A 1 87 ? -1.937 -4.794 -23.110 1.00 78.75 87 LEU A CA 1
ATOM 680 C C . LEU A 1 87 ? -2.370 -3.505 -22.409 1.00 78.75 87 LEU A C 1
ATOM 682 O O . LEU A 1 87 ? -1.617 -2.528 -22.311 1.00 78.75 87 LEU A O 1
ATOM 686 N N . ARG A 1 88 ? -3.613 -3.513 -21.920 1.00 79.88 88 ARG A N 1
ATOM 687 C CA . ARG A 1 88 ? -4.244 -2.385 -21.236 1.00 79.88 88 ARG A CA 1
ATOM 688 C C . ARG A 1 88 ? -4.956 -2.854 -19.981 1.00 79.88 88 ARG A C 1
ATOM 690 O O . ARG A 1 88 ? -5.787 -3.758 -20.026 1.00 79.88 88 ARG A O 1
ATOM 697 N N . VAL A 1 89 ? -4.692 -2.169 -18.878 1.00 84.69 89 VAL A N 1
ATOM 698 C CA . VAL A 1 89 ? -5.524 -2.262 -17.679 1.00 84.69 89 VAL A CA 1
ATOM 699 C C . VAL A 1 89 ? -6.807 -1.452 -17.904 1.00 84.69 89 VAL A C 1
ATOM 701 O O . VAL A 1 89 ? -6.749 -0.279 -18.281 1.00 84.69 89 VAL A O 1
ATOM 704 N N . GLY A 1 90 ? -7.963 -2.107 -17.740 1.00 76.25 90 GLY A N 1
ATOM 705 C CA . GLY A 1 90 ? -9.294 -1.507 -17.905 1.00 76.25 90 GLY A CA 1
ATOM 706 C C . GLY A 1 90 ? -9.591 -0.409 -16.878 1.00 76.25 90 GLY A C 1
ATOM 707 O O . GLY A 1 90 ? -8.789 -0.193 -15.991 1.00 76.25 90 GLY A O 1
ATOM 708 N N . ALA A 1 91 ? -10.744 0.260 -17.007 1.00 71.56 91 ALA A N 1
ATOM 709 C CA . ALA A 1 91 ? -11.106 1.537 -16.368 1.00 71.56 91 ALA A CA 1
ATOM 710 C C . ALA A 1 91 ? -10.348 1.934 -15.069 1.00 71.56 91 ALA A C 1
ATOM 712 O O . ALA A 1 91 ? -10.282 1.132 -14.124 1.00 71.56 91 ALA A O 1
ATOM 713 N N . PRO A 1 92 ? -9.872 3.197 -14.995 1.00 66.31 92 PRO A N 1
ATOM 714 C CA . PRO A 1 92 ? -9.046 3.685 -13.899 1.00 66.31 92 PRO A CA 1
ATOM 715 C C . PRO A 1 92 ? -9.763 3.560 -12.560 1.00 66.31 92 PRO A C 1
ATOM 717 O O . PRO A 1 92 ? -10.994 3.626 -12.478 1.00 66.31 92 PRO A O 1
ATOM 720 N N . ALA A 1 93 ? -8.981 3.429 -11.489 1.00 61.75 93 ALA A N 1
ATOM 721 C CA . ALA A 1 93 ? -9.518 3.614 -10.155 1.00 61.75 93 ALA A CA 1
ATOM 722 C C . ALA A 1 93 ? -10.265 4.951 -10.073 1.00 61.75 93 ALA A C 1
ATOM 724 O O . ALA A 1 93 ? -9.850 5.936 -10.692 1.00 61.75 93 ALA A O 1
ATOM 725 N N . LYS A 1 94 ? -11.349 4.987 -9.287 1.00 68.50 94 LYS A N 1
ATOM 726 C CA . LYS A 1 94 ? -12.073 6.229 -8.972 1.00 68.50 94 LYS A CA 1
ATOM 727 C C . LYS A 1 94 ? -11.062 7.335 -8.648 1.00 68.50 94 LYS A C 1
ATOM 729 O O . LYS A 1 94 ? -10.123 7.063 -7.906 1.00 68.50 94 LYS A O 1
ATOM 734 N N . GLU A 1 95 ? -11.256 8.557 -9.152 1.00 67.50 95 GLU A N 1
ATOM 735 C CA . GLU A 1 95 ? -10.299 9.676 -8.993 1.00 67.50 95 GLU A CA 1
ATOM 736 C C . GLU A 1 95 ? -9.806 9.866 -7.550 1.00 67.50 95 GLU A C 1
ATOM 738 O O . GLU A 1 95 ? -8.663 10.231 -7.300 1.00 67.50 95 GLU A O 1
ATOM 743 N N . GLU A 1 96 ? -10.666 9.567 -6.583 1.00 65.75 96 GLU A N 1
ATOM 744 C CA . GLU A 1 96 ? -10.376 9.602 -5.153 1.00 65.75 96 GLU A CA 1
ATOM 745 C C . GLU A 1 96 ? -9.190 8.705 -4.734 1.00 65.75 96 GLU A C 1
ATOM 747 O O . GLU A 1 96 ? -8.418 9.068 -3.851 1.00 65.75 96 GLU A O 1
ATOM 752 N N . HIS A 1 97 ? -8.980 7.566 -5.399 1.00 69.75 97 HIS A N 1
ATOM 753 C CA . HIS A 1 97 ? -7.844 6.663 -5.169 1.00 69.75 97 HIS A CA 1
ATOM 754 C C . HIS A 1 97 ? -6.505 7.276 -5.591 1.00 69.75 97 HIS A C 1
ATOM 756 O O . HIS A 1 97 ? -5.476 6.951 -4.996 1.00 69.75 97 HIS A O 1
ATOM 762 N N . GLN A 1 98 ? -6.526 8.182 -6.571 1.00 67.19 98 GLN A N 1
ATOM 763 C CA . GLN A 1 98 ? -5.343 8.887 -7.065 1.00 67.19 98 GLN A CA 1
ATOM 764 C C . GLN A 1 98 ? -4.942 10.072 -6.173 1.00 67.19 98 GLN A C 1
ATOM 766 O O . GLN A 1 98 ? -3.914 10.692 -6.425 1.00 67.19 98 GLN A O 1
ATOM 771 N N . LYS A 1 99 ? -5.746 10.406 -5.151 1.00 81.81 99 LYS A N 1
ATOM 772 C CA . LYS A 1 99 ? -5.477 11.504 -4.204 1.00 81.81 99 LYS A CA 1
ATOM 773 C C . LYS A 1 99 ? -5.028 11.028 -2.826 1.00 81.81 99 LYS A C 1
ATOM 775 O O . LYS A 1 99 ? -4.441 11.803 -2.082 1.00 81.81 99 LYS A O 1
ATOM 780 N N . GLU A 1 100 ? -5.324 9.782 -2.476 1.00 88.81 100 GLU A N 1
ATOM 781 C CA . GLU A 1 100 ? -4.916 9.211 -1.196 1.00 88.81 100 GLU A CA 1
ATOM 782 C C . GLU A 1 100 ? -3.393 9.011 -1.169 1.00 88.81 100 GLU A C 1
ATOM 784 O O . GLU A 1 100 ? -2.820 8.482 -2.124 1.00 88.81 100 GLU A O 1
ATOM 789 N N . ASP A 1 101 ? -2.751 9.415 -0.075 1.00 93.38 101 ASP A N 1
ATOM 790 C CA . ASP A 1 101 ? -1.341 9.145 0.200 1.00 93.38 101 ASP A CA 1
ATOM 791 C C . ASP A 1 101 ? -1.242 8.199 1.398 1.00 93.38 101 ASP A C 1
ATOM 793 O O . ASP A 1 101 ? -1.583 8.556 2.525 1.00 93.38 101 ASP A O 1
ATOM 797 N N . LEU A 1 102 ? -0.783 6.973 1.145 1.00 95.62 102 LEU A N 1
ATOM 798 C CA . LEU A 1 102 ? -0.639 5.939 2.171 1.00 95.62 102 LEU A CA 1
ATOM 799 C C . LEU A 1 102 ? 0.820 5.740 2.607 1.00 95.62 102 LEU A C 1
ATOM 801 O O . LEU A 1 102 ? 1.168 4.705 3.183 1.00 95.62 102 LEU A O 1
ATOM 805 N N . SER A 1 103 ? 1.699 6.707 2.330 1.00 95.81 103 SER A N 1
ATOM 806 C CA . SER A 1 103 ? 3.135 6.595 2.610 1.00 95.81 103 SER A CA 1
ATOM 807 C C . SER A 1 103 ? 3.433 6.424 4.088 1.00 95.81 103 SER A C 1
ATOM 809 O O . SER A 1 103 ? 4.285 5.607 4.432 1.00 95.81 103 SER A O 1
ATOM 811 N N . GLU A 1 104 ? 2.717 7.133 4.959 1.00 95.31 104 GLU A N 1
ATOM 812 C CA . GLU A 1 104 ? 2.931 7.032 6.401 1.00 95.31 104 GLU A CA 1
ATOM 813 C C . GLU A 1 104 ? 2.542 5.647 6.934 1.00 95.31 104 GLU A C 1
ATO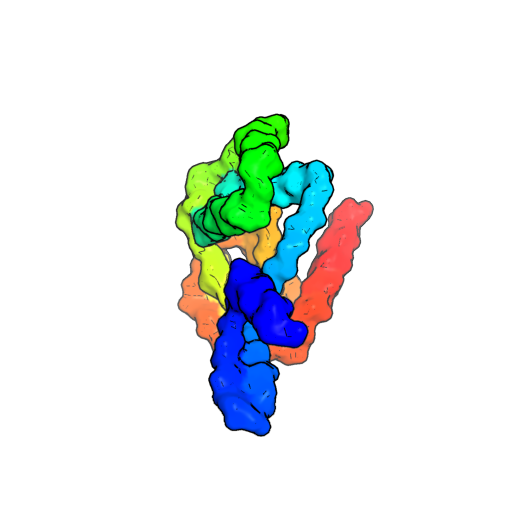M 815 O O . GLU A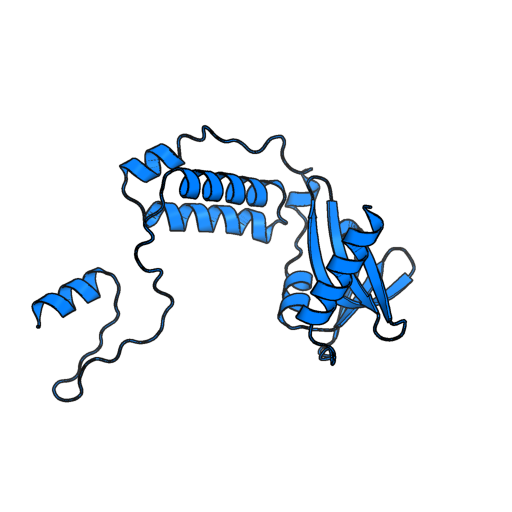 1 104 ? 3.334 5.014 7.630 1.00 95.31 104 GLU A O 1
ATOM 820 N N . LEU A 1 105 ? 1.399 5.101 6.498 1.00 96.31 105 LEU A N 1
ATOM 821 C CA . LEU A 1 105 ? 0.988 3.738 6.858 1.00 96.31 105 LEU A CA 1
ATOM 822 C C . LEU A 1 105 ? 1.984 2.692 6.342 1.00 96.31 105 LEU A C 1
ATOM 824 O O . LEU A 1 105 ? 2.379 1.790 7.078 1.00 96.31 105 LEU A O 1
ATOM 828 N N . ARG A 1 106 ? 2.445 2.821 5.090 1.00 96.12 106 ARG A N 1
ATOM 829 C CA . ARG A 1 106 ? 3.485 1.934 4.545 1.00 96.12 106 ARG A CA 1
ATOM 830 C C . ARG A 1 106 ? 4.799 2.038 5.308 1.00 96.12 106 ARG A C 1
ATOM 832 O O . ARG A 1 106 ? 5.472 1.026 5.487 1.00 96.12 106 ARG A O 1
ATOM 839 N N . ASN A 1 107 ? 5.191 3.236 5.728 1.00 94.62 107 ASN A N 1
ATOM 840 C CA . ASN A 1 107 ? 6.399 3.426 6.520 1.00 94.62 107 ASN A CA 1
ATOM 841 C C . ASN A 1 107 ? 6.249 2.792 7.902 1.00 94.62 107 ASN A C 1
ATOM 843 O O . ASN A 1 107 ? 7.159 2.088 8.324 1.00 94.62 107 ASN A O 1
ATOM 847 N N . ALA A 1 108 ? 5.094 2.930 8.553 1.00 94.12 108 ALA A N 1
ATOM 848 C CA . ALA A 1 108 ? 4.819 2.248 9.813 1.00 94.12 108 ALA A CA 1
ATOM 849 C C . ALA A 1 108 ? 4.889 0.718 9.680 1.00 94.12 108 ALA A C 1
ATOM 851 O O . ALA A 1 108 ? 5.480 0.065 10.536 1.00 94.12 108 ALA A O 1
ATOM 852 N N . ILE A 1 109 ? 4.393 0.151 8.571 1.00 93.31 109 ILE A N 1
ATOM 853 C CA . ILE A 1 109 ? 4.545 -1.280 8.253 1.00 93.31 109 ILE A CA 1
ATOM 854 C C . ILE A 1 109 ? 6.027 -1.662 8.133 1.00 93.31 109 ILE A C 1
ATOM 856 O O . ILE A 1 109 ? 6.457 -2.631 8.755 1.00 93.31 109 ILE A O 1
ATOM 860 N N . ARG A 1 110 ? 6.825 -0.910 7.362 1.00 91.44 110 ARG A N 1
ATOM 861 C CA . ARG A 1 110 ? 8.263 -1.191 7.158 1.00 91.44 110 ARG A CA 1
ATOM 862 C C . ARG A 1 110 ? 9.070 -1.085 8.449 1.00 91.44 110 ARG A C 1
ATOM 864 O O . ARG A 1 110 ? 9.940 -1.913 8.692 1.00 91.44 110 ARG A O 1
ATOM 871 N N . MET A 1 111 ? 8.770 -0.070 9.256 1.00 90.94 111 MET A N 1
ATOM 872 C CA . MET A 1 111 ? 9.454 0.212 10.518 1.00 90.94 111 MET A CA 1
ATOM 873 C C . MET A 1 111 ? 8.918 -0.618 11.687 1.00 90.94 111 MET A C 1
ATOM 875 O O . MET A 1 111 ? 9.516 -0.605 12.756 1.00 90.94 111 MET A O 1
ATOM 879 N N . ARG A 1 112 ? 7.825 -1.366 11.483 1.00 89.44 112 ARG A N 1
ATOM 880 C CA . ARG A 1 112 ? 7.138 -2.162 12.513 1.00 89.44 112 ARG A CA 1
ATOM 881 C C . ARG A 1 112 ? 6.662 -1.331 13.705 1.00 89.44 112 ARG A C 1
ATOM 883 O O . ARG A 1 112 ? 6.659 -1.817 14.834 1.00 89.44 112 ARG A O 1
ATOM 890 N N . ASN A 1 113 ? 6.239 -0.100 13.436 1.00 92.25 113 ASN A N 1
ATOM 891 C CA . ASN A 1 113 ? 5.725 0.809 14.452 1.00 92.25 113 ASN A CA 1
ATOM 892 C C . ASN A 1 113 ? 4.244 0.538 14.722 1.00 92.25 113 ASN A C 1
ATOM 894 O O . ASN A 1 113 ? 3.472 0.293 13.792 1.00 92.25 113 ASN A O 1
ATOM 898 N N . LYS A 1 114 ? 3.836 0.639 15.989 1.00 94.94 114 LYS A N 1
ATOM 899 C CA . LYS A 1 114 ? 2.424 0.579 16.380 1.00 94.94 114 LYS A CA 1
ATOM 900 C C . LYS A 1 114 ? 1.725 1.869 15.943 1.00 94.94 114 LYS A C 1
ATOM 902 O O . LYS A 1 114 ? 2.314 2.947 15.962 1.00 94.94 114 LYS A O 1
ATOM 907 N N . LEU A 1 115 ? 0.469 1.765 15.539 1.00 96.62 115 LEU A N 1
ATOM 908 C CA . LEU A 1 115 ? -0.351 2.892 15.122 1.00 96.62 115 LEU A CA 1
ATOM 909 C C . LEU A 1 115 ? -1.507 3.090 16.090 1.00 96.62 115 LEU A C 1
ATOM 911 O O . LEU A 1 115 ? -2.215 2.143 16.425 1.00 96.62 115 LEU A O 1
ATOM 915 N N . GLU A 1 116 ? -1.731 4.342 16.464 1.00 97.44 116 GLU A N 1
ATOM 916 C CA . GLU A 1 116 ? -2.999 4.803 17.002 1.00 97.44 116 GLU A CA 1
ATOM 917 C C . GLU A 1 116 ? -3.821 5.397 15.860 1.00 97.44 116 GLU A C 1
ATOM 919 O O . GLU A 1 116 ? -3.435 6.394 15.241 1.00 97.44 116 GLU A O 1
ATOM 924 N N . ILE A 1 117 ? -4.960 4.777 15.564 1.00 97.88 117 ILE A N 1
ATOM 925 C CA . ILE A 1 117 ? -5.854 5.208 14.491 1.00 97.88 117 ILE A CA 1
ATOM 926 C C . ILE A 1 117 ? -7.255 5.466 15.026 1.00 97.88 117 ILE A C 1
ATOM 928 O O . ILE A 1 117 ? -7.754 4.753 15.896 1.00 97.88 117 ILE A O 1
ATOM 932 N N . LYS A 1 118 ? -7.938 6.445 14.439 1.00 97.81 118 LYS A N 1
ATOM 933 C CA . LYS A 1 118 ? -9.386 6.583 14.548 1.00 97.81 118 LYS A CA 1
ATOM 934 C C . LYS A 1 118 ? -10.029 5.926 13.342 1.00 97.81 118 LYS A C 1
ATOM 936 O O . LYS A 1 118 ? -9.684 6.222 12.199 1.00 97.81 118 LYS A O 1
ATOM 941 N N . TYR A 1 119 ? -11.010 5.077 13.598 1.00 96.75 119 TYR A N 1
ATOM 942 C CA . TYR A 1 119 ? -11.845 4.499 12.561 1.00 96.75 119 TYR A CA 1
ATOM 943 C C . TYR A 1 119 ? -13.305 4.644 12.972 1.00 96.75 119 TYR A C 1
ATOM 945 O O . TYR A 1 119 ? -13.757 4.078 13.973 1.00 96.75 119 TYR A O 1
ATOM 953 N N . ARG A 1 120 ? -14.051 5.443 12.199 1.00 91.31 120 ARG A N 1
ATOM 954 C CA . ARG A 1 120 ? -15.396 5.914 12.571 1.00 91.31 120 ARG A CA 1
ATOM 955 C C . ARG A 1 120 ? -15.344 6.671 13.913 1.00 91.31 120 ARG A C 1
ATOM 957 O O . ARG A 1 120 ? -14.650 7.678 14.023 1.00 91.31 120 ARG A O 1
ATOM 964 N N . SER A 1 121 ? -16.045 6.181 14.935 1.00 91.50 121 SER A N 1
ATOM 965 C CA . SER A 1 121 ? -16.120 6.796 16.269 1.00 91.50 121 SER A CA 1
ATOM 966 C C . SER A 1 121 ? -15.270 6.079 17.323 1.00 91.50 121 SER A C 1
ATOM 968 O O . SER A 1 121 ? -15.434 6.351 18.507 1.00 91.50 121 SER A O 1
ATOM 970 N N . LYS A 1 122 ? -14.401 5.141 16.920 1.00 96.19 122 LYS A N 1
ATOM 971 C CA . LYS A 1 122 ? -13.563 4.354 17.835 1.00 96.19 122 LYS A CA 1
ATOM 972 C C . LYS A 1 122 ? -12.081 4.562 17.538 1.00 96.19 122 LYS A C 1
ATOM 974 O O . LYS A 1 122 ? -11.703 4.735 16.378 1.00 96.19 122 LYS A O 1
ATOM 979 N N . THR A 1 123 ? -11.271 4.510 18.588 1.00 97.12 123 THR A N 1
ATOM 980 C CA . THR A 1 123 ? -9.808 4.505 18.505 1.00 97.12 123 THR A CA 1
ATOM 981 C C . THR A 1 123 ? -9.302 3.073 18.618 1.00 97.12 123 THR A C 1
ATOM 983 O O . THR A 1 123 ? -9.832 2.290 19.406 1.00 97.12 123 THR A O 1
ATOM 986 N N . PHE A 1 124 ? -8.294 2.737 17.820 1.00 97.00 124 PHE A N 1
ATOM 987 C CA . PHE A 1 124 ? -7.631 1.440 17.813 1.00 97.00 124 PHE A CA 1
ATOM 988 C C . PHE A 1 124 ? -6.125 1.636 17.954 1.00 97.00 124 PHE A C 1
ATOM 990 O O . PHE A 1 124 ? -5.557 2.537 17.336 1.00 97.00 124 PHE A O 1
ATOM 997 N N . LEU A 1 125 ? -5.495 0.762 18.735 1.00 96.31 125 LEU A N 1
ATOM 998 C CA . LEU A 1 125 ? -4.048 0.617 18.815 1.00 96.31 125 LEU A CA 1
ATOM 999 C C . LEU A 1 125 ? -3.686 -0.693 18.125 1.00 96.31 125 LEU A C 1
ATOM 1001 O O . LEU A 1 125 ? -4.068 -1.759 18.592 1.00 96.31 125 LEU A O 1
ATOM 1005 N N . ILE A 1 126 ? -3.001 -0.612 16.989 1.00 96.12 126 ILE A N 1
ATOM 1006 C CA . ILE A 1 126 ? -2.726 -1.779 16.147 1.00 96.12 126 ILE A CA 1
ATOM 1007 C C . ILE A 1 126 ? -1.300 -1.767 15.620 1.00 96.12 126 ILE A C 1
ATOM 1009 O O . ILE A 1 126 ? -0.745 -0.719 15.302 1.00 96.12 126 ILE A O 1
ATOM 1013 N N . PHE A 1 127 ? -0.723 -2.946 15.438 1.00 95.31 127 PHE A N 1
ATOM 1014 C CA . PHE A 1 127 ? 0.451 -3.112 14.593 1.00 95.31 127 PHE A CA 1
ATOM 1015 C C . PHE A 1 127 ? 0.001 -3.313 13.145 1.00 95.31 127 PHE A C 1
ATOM 1017 O O . PHE A 1 127 ? -0.673 -4.305 12.860 1.00 95.31 127 PHE A O 1
ATOM 1024 N N . PRO A 1 128 ? 0.324 -2.397 12.218 1.00 95.50 128 PRO A N 1
ATOM 1025 C CA . PRO A 1 128 ? -0.056 -2.551 10.827 1.00 95.50 128 PRO A CA 1
ATOM 1026 C C . PRO A 1 128 ? 0.790 -3.656 10.182 1.00 95.50 128 PRO A C 1
ATOM 1028 O O . PRO A 1 128 ? 2.013 -3.700 10.323 1.00 95.50 128 PRO A O 1
ATOM 1031 N N . ILE A 1 129 ? 0.133 -4.557 9.458 1.00 93.75 129 ILE A N 1
ATOM 1032 C CA . ILE A 1 129 ? 0.783 -5.727 8.857 1.00 93.75 129 ILE A CA 1
ATOM 1033 C C . ILE A 1 129 ? 0.924 -5.539 7.356 1.00 93.75 129 ILE A C 1
ATOM 1035 O O . ILE A 1 129 ? 2.012 -5.694 6.809 1.00 93.75 129 ILE A O 1
ATOM 1039 N N . THR A 1 130 ? -0.178 -5.215 6.685 1.00 94.50 130 THR A N 1
ATOM 1040 C CA . THR A 1 130 ? -0.217 -5.076 5.231 1.00 94.50 130 THR A CA 1
ATOM 1041 C C . THR A 1 130 ? -1.316 -4.110 4.803 1.00 94.50 130 THR A C 1
ATOM 1043 O O . THR A 1 130 ? -2.246 -3.823 5.561 1.00 94.50 130 THR A O 1
ATOM 1046 N N . ILE A 1 131 ? -1.208 -3.619 3.569 1.00 95.88 131 ILE A N 1
ATOM 1047 C CA . ILE A 1 131 ? -2.285 -2.921 2.870 1.00 95.88 131 ILE A CA 1
ATOM 1048 C C . ILE A 1 131 ? -2.629 -3.747 1.635 1.00 95.88 131 ILE A C 1
ATOM 1050 O O . ILE A 1 131 ? -1.805 -3.891 0.732 1.00 95.88 131 ILE A O 1
ATOM 1054 N N . GLY A 1 132 ? -3.848 -4.275 1.587 1.00 93.19 132 GLY A N 1
ATOM 1055 C CA . GLY A 1 132 ? -4.389 -4.925 0.399 1.00 93.19 132 GLY A CA 1
ATOM 1056 C C . GLY A 1 132 ? -4.882 -3.883 -0.600 1.00 93.19 132 GLY A C 1
ATOM 1057 O O . GLY A 1 132 ? -5.706 -3.038 -0.244 1.00 93.19 132 GLY A O 1
ATOM 1058 N N . TYR A 1 133 ? -4.403 -3.951 -1.842 1.00 91.50 133 TYR A N 1
ATOM 1059 C CA . TYR A 1 133 ? -4.868 -3.104 -2.941 1.00 91.50 133 TYR A CA 1
ATOM 1060 C C . TYR A 1 133 ? -5.850 -3.902 -3.796 1.00 91.50 133 TYR A C 1
ATOM 1062 O O . TYR A 1 133 ? -5.483 -4.895 -4.418 1.00 91.50 133 TYR A O 1
ATOM 1070 N N . PHE A 1 134 ? -7.102 -3.458 -3.830 1.00 88.00 134 PHE A N 1
ATOM 1071 C CA . PHE A 1 134 ? -8.144 -4.002 -4.693 1.00 88.00 134 PHE A CA 1
ATOM 1072 C C . PHE A 1 134 ? -8.558 -2.937 -5.707 1.00 88.00 134 PHE A C 1
ATOM 1074 O O . PHE A 1 134 ? -8.292 -1.750 -5.521 1.00 88.00 134 PHE A O 1
ATOM 1081 N N . LYS A 1 135 ? -9.277 -3.349 -6.754 1.00 84.06 135 LYS A N 1
ATOM 1082 C CA . LYS A 1 135 ? -9.777 -2.440 -7.796 1.00 84.06 135 LYS A CA 1
ATOM 1083 C C . LYS A 1 135 ? -10.531 -1.228 -7.221 1.00 84.06 135 LYS A C 1
ATOM 1085 O O . LYS A 1 135 ? -10.303 -0.091 -7.630 1.00 84.06 135 LYS A O 1
ATOM 1090 N N . ASP A 1 136 ? -11.400 -1.479 -6.242 1.00 84.00 136 ASP A N 1
ATOM 1091 C CA . ASP A 1 136 ? -12.362 -0.487 -5.747 1.00 84.00 136 ASP A CA 1
ATOM 1092 C C . ASP A 1 136 ? -12.099 0.006 -4.319 1.00 84.00 136 ASP A C 1
ATOM 1094 O O . ASP A 1 136 ? -12.795 0.911 -3.854 1.00 84.00 136 ASP A O 1
ATOM 1098 N N . LYS A 1 137 ? -11.130 -0.578 -3.607 1.00 88.69 137 LYS A N 1
ATOM 1099 C CA . LYS A 1 137 ? -10.840 -0.238 -2.209 1.00 88.69 137 LYS A CA 1
ATOM 1100 C C . LYS A 1 137 ? -9.432 -0.649 -1.802 1.00 88.69 137 LYS A C 1
ATOM 1102 O O . LYS A 1 137 ? -8.813 -1.503 -2.433 1.00 88.69 137 LYS A O 1
ATOM 1107 N N . ARG A 1 138 ? -8.970 -0.094 -0.686 1.00 91.75 138 ARG A N 1
ATOM 1108 C CA . ARG A 1 138 ? -7.715 -0.466 -0.033 1.00 91.75 138 ARG A CA 1
ATOM 1109 C C . ARG A 1 138 ? -8.000 -0.796 1.416 1.00 91.75 138 ARG A C 1
ATOM 1111 O O . ARG A 1 138 ? -8.769 -0.097 2.072 1.00 91.75 138 ARG A O 1
ATOM 1118 N N . ILE A 1 139 ? -7.424 -1.893 1.886 1.00 94.94 139 ILE A N 1
ATOM 1119 C CA . ILE A 1 139 ? -7.690 -2.411 3.224 1.00 94.94 139 ILE A CA 1
ATOM 1120 C C . ILE A 1 139 ? -6.383 -2.451 3.998 1.00 94.94 139 ILE A C 1
ATOM 1122 O O . ILE A 1 139 ? -5.485 -3.207 3.640 1.00 94.94 139 ILE A O 1
ATOM 1126 N N . LEU A 1 140 ? -6.294 -1.659 5.062 1.00 97.31 140 LEU A N 1
ATOM 1127 C CA . LEU A 1 140 ? -5.258 -1.808 6.072 1.00 97.31 140 LEU A CA 1
ATOM 1128 C C . LEU A 1 140 ? -5.635 -2.977 6.981 1.00 97.31 140 LEU A C 1
ATOM 1130 O O . LEU A 1 140 ? -6.723 -2.988 7.559 1.00 97.31 140 LEU A O 1
ATOM 1134 N N . VAL A 1 141 ? -4.718 -3.924 7.130 1.00 96.69 141 VAL A N 1
ATOM 1135 C CA . VAL A 1 141 ? -4.824 -5.002 8.113 1.00 96.69 141 VAL A CA 1
ATOM 1136 C C . VAL A 1 141 ? -3.919 -4.670 9.287 1.00 96.69 141 VAL A C 1
ATOM 1138 O O . VAL A 1 141 ? -2.722 -4.423 9.110 1.00 96.69 141 VAL A O 1
ATOM 1141 N N . GLY A 1 142 ? -4.500 -4.660 10.482 1.00 95.62 142 GLY A N 1
ATOM 1142 C CA . GLY A 1 142 ? -3.797 -4.412 11.731 1.00 95.62 142 GLY A CA 1
ATOM 1143 C C . GLY A 1 142 ? -4.023 -5.518 12.748 1.00 95.62 142 GLY A C 1
ATOM 1144 O O . GLY A 1 142 ? -5.106 -6.093 12.809 1.00 95.62 142 GLY A O 1
ATOM 1145 N N . TRP A 1 143 ? -3.006 -5.789 13.556 1.00 95.62 143 TRP A N 1
ATOM 1146 C CA . TRP A 1 143 ? -3.078 -6.685 14.704 1.00 95.62 143 TRP A CA 1
ATOM 1147 C C . TRP A 1 143 ? -3.268 -5.893 15.994 1.00 95.62 143 TRP A C 1
ATOM 1149 O O . TRP A 1 143 ? -2.443 -5.033 16.308 1.00 95.62 143 TRP A O 1
ATOM 1159 N N . ASP A 1 144 ? -4.342 -6.188 16.722 1.00 94.38 144 ASP A N 1
ATOM 1160 C CA . ASP A 1 144 ? -4.550 -5.749 18.103 1.00 94.38 144 ASP A CA 1
ATOM 1161 C C . ASP A 1 144 ? -3.911 -6.803 19.019 1.00 94.38 144 ASP A C 1
ATOM 1163 O O . ASP A 1 144 ? -4.355 -7.950 19.078 1.00 94.38 144 ASP A O 1
ATOM 1167 N N . ASP A 1 145 ? -2.809 -6.432 19.664 1.00 90.56 145 ASP A N 1
ATOM 1168 C CA . ASP A 1 145 ? -2.019 -7.293 20.545 1.00 90.56 145 ASP A CA 1
ATOM 1169 C C . ASP A 1 145 ? -2.684 -7.549 21.895 1.00 90.56 145 ASP A C 1
ATOM 1171 O O . ASP A 1 145 ? -2.464 -8.617 22.460 1.00 90.56 145 ASP A O 1
ATOM 1175 N N . ASP A 1 146 ? -3.522 -6.630 22.374 1.00 90.19 146 ASP A N 1
ATOM 1176 C CA . ASP A 1 146 ? -4.246 -6.792 23.636 1.00 90.19 146 ASP A CA 1
ATOM 1177 C C . ASP A 1 146 ? -5.388 -7.806 23.493 1.00 90.19 146 ASP A C 1
ATOM 1179 O O . ASP A 1 146 ? -5.656 -8.596 24.397 1.00 90.19 146 ASP A O 1
ATOM 1183 N N . LYS A 1 147 ? -6.082 -7.782 22.349 1.00 92.38 147 LYS A N 1
ATOM 1184 C CA . LYS A 1 147 ? -7.220 -8.673 22.069 1.00 92.38 147 LYS A CA 1
ATOM 1185 C C . LYS A 1 147 ? -6.850 -9.924 21.281 1.00 92.38 147 LYS A C 1
ATOM 1187 O O . LYS A 1 147 ? -7.703 -10.787 21.104 1.00 92.38 147 LYS A O 1
ATOM 1192 N N . GLU A 1 148 ? -5.624 -9.991 20.781 1.00 91.19 148 GLU A N 1
ATOM 1193 C CA . GLU A 1 148 ? -5.136 -11.030 19.878 1.00 91.19 148 GLU A CA 1
ATOM 1194 C C . GLU A 1 148 ? -6.042 -11.272 18.655 1.00 91.19 148 GLU A C 1
ATOM 1196 O O . GLU A 1 148 ? -6.352 -12.409 18.292 1.00 91.19 148 GLU A O 1
ATOM 1201 N N . VAL A 1 149 ? -6.463 -10.191 17.992 1.00 93.38 149 VAL A N 1
ATOM 1202 C CA . VAL A 1 149 ? -7.321 -10.260 16.798 1.00 93.38 149 VAL A CA 1
ATOM 1203 C C . VAL A 1 149 ? -6.805 -9.393 15.657 1.00 93.38 149 VAL A C 1
ATOM 1205 O O . VAL A 1 149 ? -6.181 -8.348 15.855 1.00 93.38 149 VAL A O 1
ATOM 1208 N N . PHE A 1 150 ? -7.124 -9.812 14.432 1.00 94.25 150 PHE A N 1
ATOM 1209 C CA . PHE A 1 150 ? -6.931 -8.990 13.244 1.00 94.25 150 PHE A CA 1
ATOM 1210 C C . PHE A 1 150 ? -8.125 -8.061 13.025 1.00 94.25 150 PHE A C 1
ATOM 1212 O O . PHE A 1 150 ? -9.288 -8.436 13.198 1.00 94.25 150 PHE A O 1
ATOM 1219 N N . HIS A 1 151 ? -7.824 -6.841 12.597 1.00 95.50 151 HIS A N 1
ATOM 1220 C CA . HIS A 1 151 ? -8.801 -5.848 12.194 1.00 95.50 151 HIS A CA 1
ATOM 1221 C C . HIS A 1 151 ? -8.525 -5.359 10.776 1.00 95.50 151 HIS A C 1
ATOM 1223 O O . HIS A 1 151 ? -7.375 -5.147 10.383 1.00 95.50 151 HIS A O 1
ATOM 1229 N N . HIS A 1 152 ? -9.606 -5.114 10.039 1.00 96.25 152 HIS A N 1
ATOM 1230 C CA . HIS A 1 152 ? -9.572 -4.660 8.655 1.00 96.25 152 HIS A CA 1
ATOM 1231 C C . HIS A 1 152 ? -10.220 -3.294 8.548 1.00 96.25 152 HIS A C 1
ATOM 1233 O O . HIS A 1 152 ? -11.389 -3.101 8.899 1.00 96.25 152 HIS A O 1
ATOM 1239 N N . PHE A 1 153 ? -9.462 -2.347 8.019 1.00 96.56 153 PHE A N 1
ATOM 1240 C CA . PHE A 1 153 ? -9.879 -0.963 7.918 1.00 96.56 153 PHE A CA 1
ATOM 1241 C C . PHE A 1 153 ? -9.842 -0.519 6.464 1.00 96.56 153 PHE A C 1
ATOM 1243 O O . PHE A 1 153 ? -8.814 -0.612 5.800 1.00 96.56 153 PHE A O 1
ATOM 1250 N N . ASP A 1 154 ? -10.967 -0.010 5.973 1.00 94.94 154 ASP A N 1
ATOM 1251 C CA . ASP A 1 154 ? -10.999 0.732 4.714 1.00 94.94 154 ASP A CA 1
ATOM 1252 C C . ASP A 1 154 ? -10.157 2.001 4.882 1.00 94.94 154 AS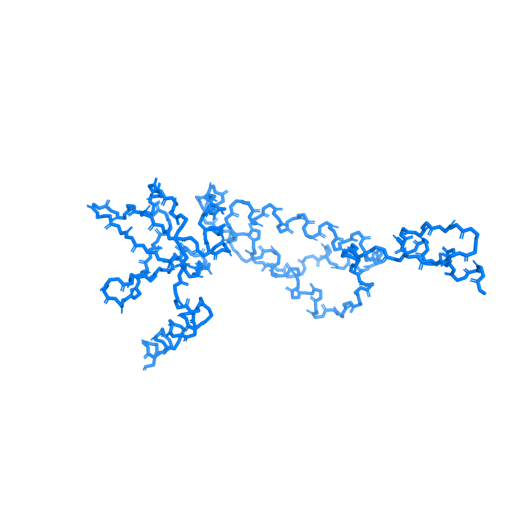P A C 1
ATOM 1254 O O . ASP A 1 154 ? -10.499 2.846 5.715 1.00 94.94 154 ASP A O 1
ATOM 1258 N N . THR A 1 155 ? -9.049 2.122 4.144 1.00 94.75 155 THR A N 1
ATOM 1259 C CA . THR A 1 155 ? -8.049 3.183 4.372 1.00 94.75 155 THR A CA 1
ATOM 1260 C C . THR A 1 155 ? -8.647 4.581 4.250 1.00 94.75 155 THR A C 1
ATOM 1262 O O . THR A 1 155 ? -8.284 5.462 5.022 1.00 94.75 155 THR A O 1
ATOM 1265 N N . LYS A 1 156 ? -9.687 4.752 3.423 1.00 91.56 156 LYS A N 1
ATOM 1266 C CA . LYS A 1 156 ? -10.429 6.017 3.286 1.00 91.56 156 LYS A CA 1
ATOM 1267 C C . LYS A 1 156 ? -11.089 6.505 4.572 1.00 91.56 156 LYS A C 1
ATOM 1269 O O . LYS A 1 156 ? -11.423 7.678 4.700 1.00 91.56 156 LYS A O 1
ATOM 1274 N N . LYS A 1 157 ? -11.374 5.588 5.494 1.00 94.00 157 LYS A N 1
ATOM 1275 C CA . LYS A 1 157 ? -12.050 5.866 6.769 1.00 94.00 157 LYS A CA 1
ATOM 1276 C C . LYS A 1 157 ? -11.079 5.853 7.949 1.00 94.00 157 LYS A C 1
ATOM 1278 O O . LYS A 1 157 ? -11.521 6.024 9.087 1.00 94.00 157 LYS A O 1
ATOM 1283 N N . VAL A 1 158 ? -9.795 5.607 7.691 1.00 95.94 158 VAL A N 1
ATOM 1284 C CA . VAL A 1 158 ? -8.736 5.645 8.694 1.00 95.94 158 VAL A CA 1
ATOM 1285 C C . VAL A 1 158 ? -8.246 7.077 8.824 1.00 95.94 158 VAL A C 1
ATOM 1287 O O . VAL A 1 158 ? -7.862 7.709 7.846 1.00 95.94 158 VAL A O 1
ATOM 1290 N N . ILE A 1 159 ? -8.222 7.569 10.055 1.00 96.19 159 ILE A N 1
ATOM 1291 C CA . ILE A 1 159 ? -7.505 8.787 10.412 1.00 96.19 159 ILE A CA 1
ATOM 1292 C C . ILE A 1 159 ? -6.356 8.348 11.306 1.00 96.19 159 ILE A C 1
ATOM 1294 O O . ILE A 1 159 ? -6.583 7.813 12.394 1.00 96.19 159 ILE A O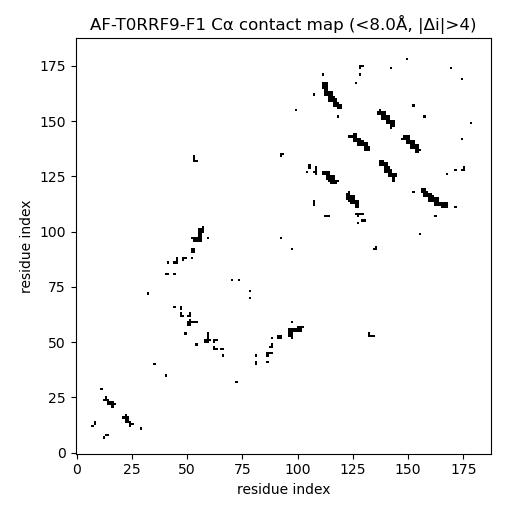 1
ATOM 1298 N N . LEU A 1 160 ? -5.127 8.543 10.841 1.00 96.56 160 LEU A N 1
ATOM 1299 C CA . LEU A 1 160 ? -3.949 8.297 11.658 1.00 96.56 160 LEU A CA 1
ATOM 1300 C C . LEU A 1 160 ? -3.863 9.379 12.740 1.00 96.56 160 LEU A C 1
ATOM 1302 O O . LEU A 1 160 ? -3.819 10.565 12.424 1.00 96.56 160 LEU A O 1
ATOM 1306 N N . ILE A 1 161 ? -3.887 8.968 14.010 1.00 96.75 161 ILE A N 1
ATOM 1307 C CA . ILE A 1 161 ? -3.716 9.875 15.152 1.00 96.75 161 ILE A CA 1
ATOM 1308 C C . ILE A 1 161 ? -2.228 10.000 15.465 1.00 96.75 161 ILE A C 1
ATOM 1310 O O . ILE A 1 161 ? -1.713 11.111 15.587 1.00 96.75 161 ILE A O 1
ATOM 1314 N N . LYS A 1 162 ? -1.540 8.861 15.622 1.00 95.94 162 LYS A N 1
ATOM 1315 C CA . LYS A 1 162 ? -0.137 8.833 16.037 1.00 95.94 162 LYS A CA 1
ATOM 1316 C C . LYS A 1 162 ? 0.567 7.549 15.611 1.00 95.94 162 LYS A C 1
ATOM 1318 O O . LYS A 1 162 ? 0.004 6.460 15.688 1.00 95.94 162 LYS A O 1
ATOM 1323 N N . THR A 1 163 ? 1.837 7.683 15.244 1.00 95.44 163 THR A N 1
ATOM 1324 C CA . THR A 1 163 ? 2.774 6.562 15.125 1.00 95.44 163 THR A CA 1
ATOM 1325 C C . THR A 1 163 ? 3.545 6.421 16.437 1.00 95.44 163 THR A C 1
ATOM 1327 O O . THR A 1 163 ? 4.113 7.387 16.946 1.00 95.44 163 THR A O 1
ATOM 1330 N N . LEU A 1 164 ? 3.533 5.223 17.009 1.00 92.12 164 LEU A N 1
ATOM 1331 C CA . LEU A 1 164 ? 4.196 4.879 18.260 1.00 92.12 164 LEU A CA 1
ATOM 1332 C C . LEU A 1 164 ? 5.410 4.004 17.933 1.00 92.12 164 LEU A C 1
ATOM 1334 O O . LEU A 1 164 ? 5.269 2.942 17.325 1.00 92.12 164 LEU A O 1
ATOM 1338 N N . GLU A 1 165 ? 6.599 4.434 18.355 1.00 83.50 165 GLU A N 1
ATOM 1339 C CA . GLU A 1 165 ? 7.859 3.685 18.220 1.00 83.50 165 GLU A CA 1
ATOM 1340 C C . GLU A 1 165 ? 7.922 2.529 19.229 1.00 83.50 165 GLU A C 1
ATOM 1342 O O . GLU A 1 165 ? 8.783 2.447 20.101 1.00 83.50 165 GLU A O 1
ATOM 1347 N N . GLN A 1 166 ? 6.942 1.639 19.141 1.00 78.75 166 GLN A N 1
ATOM 1348 C CA . GLN A 1 166 ? 6.880 0.405 19.898 1.00 78.75 166 GLN A CA 1
ATOM 1349 C C . GLN A 1 166 ? 7.183 -0.741 18.944 1.00 78.75 166 GLN A C 1
ATOM 1351 O O . GLN A 1 166 ? 6.573 -0.840 17.881 1.00 78.75 166 GLN A O 1
ATOM 1356 N N . MET A 1 167 ? 8.116 -1.609 19.328 1.00 69.00 167 MET A N 1
ATOM 1357 C CA . MET A 1 167 ? 8.487 -2.762 18.518 1.00 69.00 167 MET A CA 1
ATOM 1358 C C . MET A 1 167 ? 7.513 -3.916 18.765 1.00 69.00 167 MET A C 1
ATOM 1360 O O . MET A 1 167 ? 7.245 -4.290 19.908 1.00 69.00 167 MET A O 1
ATOM 1364 N N . LEU A 1 168 ? 7.004 -4.504 17.686 1.00 69.38 168 LEU A N 1
ATOM 1365 C CA . LEU A 1 168 ? 6.211 -5.727 17.750 1.00 69.38 168 LEU A CA 1
ATOM 1366 C C . LEU A 1 168 ? 7.087 -6.900 18.232 1.00 69.38 168 LEU A C 1
ATOM 1368 O O . LEU A 1 168 ? 8.062 -7.254 17.572 1.00 69.38 168 LEU A O 1
ATOM 1372 N N . LEU A 1 169 ? 6.715 -7.527 19.355 1.00 73.75 169 LEU A N 1
ATOM 1373 C CA . LEU A 1 169 ? 7.428 -8.695 19.901 1.00 73.75 169 LEU A CA 1
ATOM 1374 C C . LEU A 1 169 ? 7.275 -9.948 19.021 1.00 73.75 169 LEU A C 1
ATOM 1376 O O . LEU A 1 169 ? 8.191 -10.763 18.924 1.00 73.75 169 LEU A O 1
ATOM 1380 N N . LYS A 1 170 ? 6.117 -10.114 18.368 1.00 74.56 170 LYS A N 1
ATOM 1381 C CA . LYS A 1 170 ? 5.875 -11.198 17.402 1.00 74.56 170 LYS A CA 1
ATOM 1382 C C . LYS A 1 170 ? 6.534 -10.859 16.055 1.00 74.56 170 LYS A C 1
ATOM 1384 O O . LYS A 1 170 ? 6.575 -9.708 15.633 1.00 74.56 170 LYS A O 1
ATOM 1389 N N . SER A 1 171 ? 7.029 -11.863 15.330 1.00 82.06 171 SER A N 1
ATOM 1390 C CA . SER A 1 171 ? 7.545 -11.634 13.972 1.00 82.06 171 SER A CA 1
ATOM 1391 C C . SER A 1 171 ? 6.417 -11.169 13.045 1.00 82.06 171 SER A C 1
ATOM 1393 O O . SER A 1 171 ? 5.396 -11.845 12.925 1.00 82.06 171 SER A O 1
ATOM 1395 N N . GLN A 1 172 ? 6.621 -10.050 12.345 1.00 77.19 172 GLN A N 1
ATOM 1396 C CA . GLN A 1 172 ? 5.665 -9.518 11.367 1.00 77.19 172 GLN A CA 1
ATOM 1397 C C . GLN A 1 172 ? 5.338 -10.532 10.258 1.00 77.19 172 GLN A C 1
ATOM 1399 O O . GLN A 1 172 ? 4.185 -10.633 9.855 1.00 77.19 172 GLN A O 1
ATOM 1404 N N . GLY A 1 173 ? 6.326 -11.318 9.808 1.00 80.62 173 GLY A N 1
ATOM 1405 C CA . GLY A 1 173 ? 6.106 -12.379 8.817 1.00 80.62 173 GLY A CA 1
ATOM 1406 C C . GLY A 1 173 ? 5.201 -13.490 9.351 1.00 80.62 173 GLY A C 1
ATOM 1407 O O . GLY A 1 173 ? 4.279 -13.913 8.670 1.00 80.62 173 GLY A O 1
ATOM 1408 N N . CYS A 1 174 ? 5.376 -13.869 10.621 1.00 85.62 174 CYS A N 1
ATOM 1409 C CA . CYS A 1 174 ? 4.509 -14.851 11.272 1.00 85.62 174 CYS A CA 1
ATOM 1410 C C . CYS A 1 174 ? 3.061 -14.345 11.386 1.00 85.62 174 CYS A C 1
ATOM 1412 O O . CYS A 1 174 ? 2.131 -15.092 11.097 1.00 85.62 174 CYS A O 1
ATOM 1414 N N . LEU A 1 175 ? 2.855 -13.072 11.749 1.00 84.75 175 LEU A N 1
ATOM 1415 C CA . LEU A 1 175 ? 1.510 -12.483 11.770 1.00 84.75 175 LEU A CA 1
ATOM 1416 C C . LEU A 1 175 ? 0.888 -12.398 10.371 1.00 84.75 175 LEU A C 1
ATOM 1418 O O . LEU A 1 175 ? -0.309 -12.633 10.231 1.00 84.75 175 LEU A O 1
ATOM 1422 N N . PHE A 1 176 ? 1.683 -12.091 9.343 1.00 85.12 176 PHE A N 1
ATOM 1423 C CA . PHE A 1 176 ? 1.210 -12.093 7.961 1.00 85.12 176 PHE A CA 1
ATOM 1424 C C . PHE A 1 176 ? 0.770 -13.495 7.514 1.00 85.12 176 PHE A C 1
ATOM 1426 O O . PHE A 1 176 ? -0.323 -13.637 6.974 1.00 85.12 176 PHE A O 1
ATOM 1433 N N . ASP A 1 177 ? 1.559 -14.531 7.808 1.00 87.06 177 ASP A N 1
ATOM 1434 C CA . ASP A 1 177 ? 1.216 -15.921 7.483 1.00 87.06 177 ASP A CA 1
ATOM 1435 C C . ASP A 1 177 ? -0.031 -16.401 8.239 1.00 87.06 177 ASP A C 1
ATOM 1437 O O . ASP A 1 177 ? -0.874 -17.103 7.678 1.00 87.06 177 ASP A O 1
ATOM 1441 N N . GLN A 1 178 ? -0.165 -16.024 9.515 1.00 87.00 178 GLN A N 1
ATOM 1442 C CA . GLN A 1 178 ? -1.356 -16.315 10.317 1.00 87.00 178 GLN A CA 1
ATOM 1443 C C . GLN A 1 178 ? -2.599 -15.653 9.726 1.00 87.00 178 GLN A C 1
ATOM 1445 O O . GLN A 1 178 ? -3.620 -16.317 9.549 1.00 87.00 178 GLN A O 1
ATOM 1450 N N . TRP A 1 179 ? -2.502 -14.367 9.388 1.00 88.69 179 TRP A N 1
ATOM 1451 C CA . TRP A 1 179 ? -3.589 -13.633 8.755 1.00 88.69 179 TRP A CA 1
ATOM 1452 C C . TRP A 1 179 ? -3.977 -14.249 7.406 1.00 88.69 179 TRP A C 1
ATOM 1454 O O . TRP A 1 179 ? -5.156 -14.495 7.164 1.00 88.69 179 TRP A O 1
ATOM 1464 N N . LEU A 1 180 ? -2.997 -14.578 6.558 1.00 86.75 180 LEU A N 1
ATOM 1465 C CA . LEU A 1 180 ? -3.250 -15.175 5.247 1.00 86.75 180 LEU A CA 1
ATOM 1466 C C . LEU A 1 180 ? -3.976 -16.523 5.366 1.00 86.75 180 LEU A C 1
ATOM 1468 O O . LEU A 1 180 ? -4.928 -16.776 4.631 1.00 86.75 180 LEU A O 1
ATOM 1472 N N . LYS A 1 181 ? -3.567 -17.375 6.315 1.00 86.31 181 LYS A N 1
ATOM 1473 C CA . LYS A 1 181 ? -4.257 -18.644 6.599 1.00 86.31 181 LYS A CA 1
ATOM 1474 C C . LYS A 1 181 ? -5.692 -18.424 7.076 1.00 86.31 181 LYS A C 1
ATOM 1476 O O . LYS A 1 181 ? -6.580 -19.151 6.638 1.00 86.31 181 LYS A O 1
ATOM 1481 N N . ALA A 1 182 ? -5.911 -17.444 7.953 1.00 81.50 182 ALA A N 1
ATOM 1482 C CA . ALA A 1 182 ? -7.241 -17.120 8.458 1.00 81.50 182 ALA A CA 1
ATOM 1483 C C . ALA A 1 182 ? -8.176 -16.649 7.332 1.00 81.50 182 ALA A C 1
ATOM 1485 O O . ALA A 1 182 ? -9.290 -17.150 7.234 1.00 81.50 182 ALA A O 1
ATOM 1486 N N . GLU A 1 183 ? -7.706 -15.767 6.443 1.00 82.69 183 GLU A N 1
ATOM 14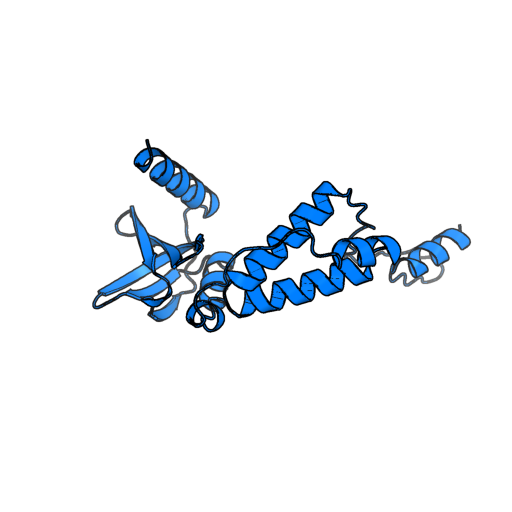87 C CA . GLU A 1 183 ? -8.495 -15.274 5.303 1.00 82.69 183 GLU A CA 1
ATOM 1488 C C . GLU A 1 183 ? -8.868 -16.378 4.313 1.00 82.69 183 GLU A C 1
ATOM 1490 O O . GLU A 1 183 ? -10.027 -16.473 3.906 1.00 82.69 183 GLU A O 1
ATOM 1495 N N . LEU A 1 184 ? -7.904 -17.233 3.950 1.00 72.25 184 LEU A N 1
ATOM 1496 C CA . LEU A 1 184 ? -8.135 -18.342 3.022 1.00 72.25 184 LEU A CA 1
ATOM 1497 C C . LEU A 1 184 ? -9.169 -19.338 3.564 1.00 72.25 184 LEU A C 1
ATOM 1499 O O . LEU A 1 184 ? -9.983 -19.833 2.792 1.00 72.25 184 LEU A O 1
ATOM 1503 N N . ALA A 1 185 ? -9.179 -19.586 4.877 1.00 63.50 185 ALA A N 1
ATOM 1504 C CA . ALA A 1 185 ? -10.155 -20.467 5.516 1.00 63.50 185 ALA A CA 1
ATOM 1505 C C . ALA A 1 185 ? -11.587 -19.898 5.506 1.00 63.50 185 ALA A C 1
ATOM 1507 O O . ALA A 1 185 ? -12.543 -20.662 5.485 1.00 63.50 185 ALA A O 1
ATOM 1508 N N . THR A 1 186 ? -11.754 -18.573 5.497 1.00 64.19 186 THR A N 1
ATOM 1509 C CA . THR A 1 186 ? -13.069 -17.913 5.360 1.00 64.19 186 THR A CA 1
ATOM 1510 C C . THR A 1 186 ? -13.623 -17.902 3.931 1.00 64.19 186 THR A C 1
ATOM 1512 O O . THR A 1 186 ? -14.784 -17.541 3.740 1.00 64.19 186 THR A O 1
ATOM 1515 N N . MET A 1 187 ? -12.812 -18.248 2.925 1.00 49.47 187 MET A N 1
ATOM 1516 C CA . MET A 1 187 ? -13.207 -18.274 1.508 1.00 49.47 187 MET A CA 1
ATOM 1517 C C . MET A 1 187 ? -13.608 -19.669 0.995 1.00 49.47 187 MET A C 1
ATOM 1519 O O . MET A 1 187 ? -14.105 -19.770 -0.128 1.00 49.47 187 MET A O 1
ATOM 1523 N N . THR A 1 188 ? -13.389 -20.716 1.793 1.00 43.31 188 THR A N 1
ATOM 1524 C CA . THR A 1 188 ? -13.800 -22.114 1.556 1.00 43.31 188 THR A CA 1
ATOM 1525 C C . THR A 1 188 ? -15.038 -22.473 2.354 1.00 43.31 188 THR A C 1
ATOM 1527 O O . THR A 1 188 ? -15.930 -23.127 1.773 1.00 43.31 188 THR A O 1
#

Solvent-accessible surface area (backbone atoms only — not comparable to full-atom values): 11117 Å² total; per-residue (Å²): 114,78,70,58,54,54,56,41,39,75,73,66,48,71,75,61,72,57,96,91,77,57,78,58,79,72,94,65,94,73,76,68,92,78,85,70,56,72,70,56,48,51,52,50,52,50,50,34,47,41,32,42,38,49,26,35,32,67,49,21,54,46,29,54,54,50,51,52,58,54,47,72,76,45,58,73,70,57,40,52,53,67,68,54,65,84,70,77,75,70,85,68,34,60,73,70,47,58,68,40,75,57,62,66,62,54,47,31,36,75,70,39,24,27,33,38,30,35,47,84,96,44,77,46,66,26,40,45,69,50,70,50,80,43,76,90,51,43,35,37,35,25,37,27,77,91,77,72,43,80,46,80,38,55,50,92,54,53,41,82,74,43,81,39,96,43,78,64,88,65,59,67,67,57,51,47,54,53,50,52,54,54,54,56,63,76,76,109

Foldseek 3Di:
DVVVVVVVVVLPFPWDDDPPPDTDTDDDDDPDLDDDDPVRLLVLLLVLLCCLQQNAQVSVVVSVVVLVVVLVSDDPVVNVVSVVCPDHDPDGADVVRNHDDCPVVVVQQVLQWWFFKDAPNDTATWRWQDWDTDRHFIWTWTARPVVRDIDIGGVVRIDTPDTHNDHDPDDSVVVVVVVVVVVVVVVD

pLDDT: mean 79.59, std 16.63, range [39.84, 97.88]

Mean predicted aligned error: 11.43 Å

Nearest PDB structures (foldseek):
  7tb6-assembly1_A-2  TM=4.841E-01  e=9.983E-04  Stenotrophomonas maltophilia
  7qfz-assembly1_A  TM=4.659E-01  e=1.368E-02  Escherichia fergusonii ATCC 35469
  7qfz-assembly4_H  TM=4.736E-01  e=4.379E-02  Escherichia fergusonii ATCC 35469
  7qfz-assembly4_G  TM=4.684E-01  e=7.834E-02  Escherichia fergusonii ATCC 35469
  6my0-assembly2_B  TM=6.731E-01  e=4.336E+00  Homo sapiens

Secondary structure (DSSP, 8-state):
-HHHHHHHHHTT--EEEETTTEEEE------------HHHHHHHHHHHHHHHHHS-HHHHHHHHHHHHHHHHTS-HHHHHHHHS--S---S---GGGGT---HHHHHHHHHTEEEEEEETTEEEEEEEEEEEE-SS-EEEEEEETTTTEEEEEEGGGEEEEEEEEEE-SS-HHHHHHHHHHHHHHTT-

Sequence (188 aa):
MYRDIALLKDKGAEIIGEPGIGYILRPGFFIPPLMFNQEELDAIVLGLQWVQQYGDAPLSKASQNVFSKISEGLPKNTVKEMNRLTLRVGAPAKEEHQKEDLSELRNAIRMRNKLEIKYRSKTFLIFPITIGYFKDKRILVGWDDDKEVFHHFDTKKVILIKTLEQMLLKSQGCLFDQWLKAELATMT

Radius of gyration: 22.28 Å; Cα contacts (8 Å, |Δi|>4): 229; chains: 1; bounding box: 66×34×54 Å